Protein AF-A0A2P6V1U2-F1 (afdb_monomer_lite)

Secondary structure (DSSP, 8-state):
-B-TT-EEEE-BSSSEEEEEEEE-SSS-B-TT-EEEEEEEEE-SSSS-TT-EEEEEEEE-SS-EE-TTS-EE--SS-EEEEE-TTS-BSSSSB-S---THHHHTT-HHHHHHB-GGG------TTTHHHHTTSS--SSSSSSSHHHHHTTTT--SPPPPPS-HHHHHHHHHHHHHHHHHHHHHHTSHHHHHHHHHHHHHHS-----------PPPPP---

Organism: NCBI:txid554055

Sequence (220 aa):
MIIDGSRLVVTDNSGAKEVECIKTRGRYASIGDVITCSVKRAIRGKVSQGQVVKAVIVETKKEVQRKDGSVIKFDKNACVLVNQKGLPIGTRVLGFVTHELRARQMMKVLSLAAPAAAMVKVPDRLALAILGLCAGGTFIGLAVTSIAKKAGQTGPPPKPDFPWLQQQHQHAEGSLESRLKQFEQSSIGAVTAAAIKATKGGAAEKSGGGQQQPQQPQGK

Structure (mmCIF, N/CA/C/O backbone):
data_AF-A0A2P6V1U2-F1
#
_entry.id   AF-A0A2P6V1U2-F1
#
loop_
_atom_site.group_PDB
_atom_site.id
_atom_site.type_symbol
_atom_site.label_atom_id
_atom_site.label_alt_id
_atom_site.label_comp_id
_atom_site.label_asym_id
_atom_site.label_entity_id
_atom_site.label_seq_id
_atom_site.pdbx_PDB_ins_code
_atom_site.Cartn_x
_atom_site.Cartn_y
_atom_site.Cartn_z
_atom_site.occupancy
_atom_site.B_iso_or_equiv
_atom_site.auth_seq_id
_atom_site.auth_comp_id
_atom_site.auth_asym_id
_atom_site.auth_atom_id
_atom_site.pdbx_PDB_model_num
ATOM 1 N N . MET A 1 1 ? 2.630 -9.168 -7.146 1.00 91.88 1 MET A N 1
ATOM 2 C CA . MET A 1 1 ? 1.672 -10.274 -6.969 1.00 91.88 1 MET A CA 1
ATOM 3 C C . MET A 1 1 ? 1.439 -10.481 -5.491 1.00 91.88 1 MET A C 1
ATOM 5 O O . MET A 1 1 ? 2.397 -10.711 -4.762 1.00 91.88 1 MET A O 1
ATOM 9 N N . ILE A 1 2 ? 0.184 -10.342 -5.085 1.00 97.00 2 ILE A N 1
ATOM 10 C CA . ILE A 1 2 ? -0.310 -10.458 -3.714 1.00 97.00 2 ILE A CA 1
ATOM 11 C C . ILE A 1 2 ? -1.431 -11.494 -3.728 1.00 97.00 2 ILE A C 1
ATOM 13 O O . ILE A 1 2 ? -2.260 -11.473 -4.638 1.00 97.00 2 ILE A O 1
ATOM 17 N N . ILE A 1 3 ? -1.443 -12.385 -2.746 1.00 97.12 3 ILE A N 1
ATOM 18 C CA . ILE A 1 3 ? -2.478 -13.409 -2.560 1.00 97.12 3 ILE A CA 1
ATOM 19 C C . ILE A 1 3 ? -3.097 -13.274 -1.169 1.00 97.12 3 ILE A C 1
ATOM 21 O O . ILE A 1 3 ? -2.559 -12.571 -0.306 1.00 97.12 3 ILE A O 1
ATOM 25 N N . ASP A 1 4 ? -4.212 -13.958 -0.945 1.00 97.12 4 ASP A N 1
ATOM 26 C CA . ASP A 1 4 ? -4.859 -14.033 0.364 1.00 97.12 4 ASP A CA 1
ATOM 27 C C . ASP A 1 4 ? -3.846 -14.572 1.410 1.00 97.12 4 ASP A C 1
ATOM 29 O O . ASP A 1 4 ? -3.039 -15.455 1.118 1.00 97.12 4 ASP A O 1
ATOM 33 N N . GLY A 1 5 ? -3.798 -13.962 2.596 1.00 96.56 5 GLY A N 1
ATOM 34 C CA . GLY A 1 5 ? -2.801 -14.219 3.648 1.00 96.56 5 GLY A CA 1
ATOM 35 C C . GLY A 1 5 ? -1.479 -13.443 3.522 1.00 96.56 5 GLY A C 1
ATOM 36 O O . GLY A 1 5 ? -0.665 -13.454 4.445 1.00 96.56 5 GLY A O 1
ATOM 37 N N . SER A 1 6 ? -1.239 -12.728 2.416 1.00 97.69 6 SER A N 1
ATOM 38 C CA . SER A 1 6 ? -0.005 -11.942 2.245 1.00 97.69 6 SER A CA 1
ATOM 39 C C . SER A 1 6 ? 0.034 -10.719 3.161 1.00 97.69 6 SER A C 1
ATOM 41 O O . SER A 1 6 ? -0.945 -9.977 3.254 1.00 97.69 6 SER A O 1
ATOM 43 N N . ARG A 1 7 ? 1.198 -10.438 3.755 1.00 97.56 7 ARG A N 1
ATOM 44 C CA . ARG A 1 7 ? 1.430 -9.214 4.534 1.00 97.56 7 ARG A CA 1
ATOM 45 C C . ARG A 1 7 ? 2.002 -8.082 3.687 1.00 97.56 7 ARG A C 1
ATOM 47 O O . ARG A 1 7 ? 2.868 -8.305 2.835 1.00 97.56 7 ARG A O 1
ATOM 54 N N . LEU A 1 8 ? 1.512 -6.869 3.926 1.00 97.81 8 LEU A N 1
ATOM 55 C CA . LEU A 1 8 ? 1.916 -5.653 3.226 1.00 97.81 8 LEU A CA 1
ATOM 56 C C . LEU A 1 8 ? 2.232 -4.537 4.219 1.00 97.81 8 LEU A C 1
ATOM 58 O O . LEU A 1 8 ? 1.574 -4.381 5.251 1.00 97.81 8 LEU A O 1
ATOM 62 N N . VAL A 1 9 ? 3.223 -3.726 3.861 1.00 97.38 9 VAL A N 1
ATOM 63 C CA . VAL A 1 9 ? 3.567 -2.504 4.589 1.00 97.38 9 VAL A CA 1
ATOM 64 C C . VAL A 1 9 ? 2.612 -1.391 4.173 1.00 97.38 9 VAL A C 1
ATOM 66 O O . VAL A 1 9 ? 2.292 -1.246 2.992 1.00 97.38 9 VAL A O 1
ATOM 69 N N . VAL A 1 10 ? 2.160 -0.588 5.130 1.00 97.06 10 VAL A N 1
ATOM 70 C CA . VAL A 1 10 ? 1.322 0.575 4.830 1.00 97.06 10 VAL A CA 1
ATOM 71 C C . VAL A 1 10 ? 2.199 1.804 4.607 1.00 97.06 10 VAL A C 1
ATOM 73 O O . VAL A 1 10 ? 2.996 2.181 5.466 1.00 97.06 10 VAL A O 1
ATOM 76 N N . THR A 1 11 ? 2.051 2.424 3.439 1.00 95.62 11 THR A N 1
ATOM 77 C CA . THR A 1 11 ? 2.813 3.595 2.979 1.00 95.62 11 THR A CA 1
ATOM 78 C C . THR A 1 11 ? 1.952 4.852 3.013 1.00 95.62 11 THR A C 1
ATOM 80 O O . THR A 1 11 ? 1.863 5.593 2.039 1.00 95.62 11 THR A O 1
ATOM 83 N N . ASP A 1 12 ? 1.270 5.095 4.127 1.00 94.88 12 ASP A N 1
ATOM 84 C CA . ASP A 1 12 ? 0.487 6.308 4.347 1.00 94.88 12 ASP A CA 1
ATOM 85 C C . ASP A 1 12 ? 0.582 6.779 5.805 1.00 94.88 12 ASP A C 1
ATOM 87 O O . ASP A 1 12 ? 1.217 6.153 6.658 1.00 94.88 12 ASP A O 1
ATOM 91 N N . ASN A 1 13 ? -0.036 7.923 6.091 1.00 94.31 13 ASN A N 1
ATOM 92 C CA . ASN A 1 13 ? -0.129 8.473 7.440 1.00 94.31 13 ASN A CA 1
ATOM 93 C C . ASN A 1 13 ? -1.469 8.163 8.138 1.00 94.31 13 ASN A C 1
ATOM 95 O O . ASN A 1 13 ? -1.879 8.909 9.027 1.00 94.31 13 ASN A O 1
ATOM 99 N N . SER A 1 14 ? -2.176 7.095 7.751 1.00 94.75 14 SER A N 1
ATOM 100 C CA . SER A 1 14 ? -3.452 6.705 8.379 1.00 94.75 14 SER A CA 1
ATOM 101 C C . SER A 1 14 ? -3.289 6.203 9.819 1.00 94.75 14 SER A C 1
ATOM 103 O O . SER A 1 14 ? -4.240 6.260 10.597 1.00 94.75 14 SER A O 1
ATOM 105 N N . GLY A 1 15 ? -2.091 5.733 10.176 1.00 93.88 15 GLY A N 1
ATOM 106 C CA . GLY A 1 15 ? -1.775 5.127 11.471 1.00 93.88 15 GLY A CA 1
ATOM 107 C C . GLY A 1 15 ? -1.531 3.619 11.396 1.00 93.88 15 GLY A C 1
ATOM 108 O O . GLY A 1 15 ? -0.896 3.069 12.291 1.00 93.88 15 GLY A O 1
ATOM 109 N N . ALA A 1 16 ? -1.927 2.937 10.318 1.00 97.31 16 ALA A N 1
ATOM 110 C CA . ALA A 1 16 ? -1.525 1.547 10.113 1.00 97.31 16 ALA A CA 1
ATOM 111 C C . ALA A 1 16 ? -0.043 1.446 9.712 1.00 97.31 16 ALA A C 1
ATOM 113 O O . ALA A 1 16 ? 0.510 2.330 9.057 1.00 97.31 16 ALA A O 1
ATOM 114 N N . LYS A 1 17 ? 0.609 0.358 10.123 1.00 96.38 17 LYS A N 1
ATOM 115 C CA . LYS A 1 17 ? 1.995 0.025 9.754 1.00 96.38 17 LYS A CA 1
ATOM 116 C C . LYS A 1 17 ? 2.067 -1.245 8.924 1.00 96.38 17 LYS A C 1
ATOM 118 O O . LYS A 1 17 ? 2.824 -1.303 7.959 1.00 96.38 17 LYS A O 1
ATOM 123 N N . GLU A 1 18 ? 1.260 -2.236 9.284 1.00 97.75 18 GLU A N 1
ATOM 124 C CA . GLU A 1 18 ? 1.238 -3.535 8.625 1.00 97.75 18 GLU A CA 1
ATOM 125 C C . GLU A 1 18 ? -0.196 -4.046 8.519 1.00 97.75 18 GLU A C 1
ATOM 127 O O . GLU A 1 18 ? -0.976 -3.974 9.479 1.00 97.75 18 GLU A O 1
ATOM 132 N N . VAL A 1 19 ? -0.526 -4.573 7.346 1.00 98.31 19 VAL A N 1
ATOM 133 C CA . VAL A 1 19 ? -1.822 -5.177 7.048 1.00 98.31 19 VAL A CA 1
ATOM 134 C C . VAL A 1 19 ? -1.633 -6.556 6.437 1.00 98.31 19 VAL A C 1
ATOM 136 O O . VAL A 1 19 ? -0.617 -6.844 5.808 1.00 98.31 19 VAL A O 1
ATOM 139 N N . GLU A 1 20 ? -2.638 -7.402 6.594 1.00 98.38 20 GLU A N 1
ATOM 140 C CA . GLU A 1 20 ? -2.700 -8.721 5.972 1.00 98.38 20 GLU A CA 1
ATOM 141 C C . GLU A 1 20 ? -3.874 -8.766 5.004 1.00 98.38 20 GLU A C 1
ATOM 143 O O . GLU A 1 20 ? -4.987 -8.365 5.353 1.00 98.38 20 GLU A O 1
ATOM 148 N N . CYS A 1 21 ? -3.623 -9.232 3.785 1.00 97.94 21 CYS A N 1
ATOM 149 C CA . CYS A 1 21 ? -4.648 -9.405 2.771 1.00 97.94 21 CYS A CA 1
ATOM 150 C C . CYS A 1 21 ? -5.597 -10.528 3.194 1.00 97.94 21 CYS A C 1
ATOM 152 O O . CYS A 1 21 ? -5.186 -11.676 3.308 1.00 97.94 21 CYS A O 1
ATOM 154 N N . ILE A 1 22 ? -6.870 -10.204 3.394 1.00 97.25 22 ILE A N 1
ATOM 155 C CA . ILE A 1 22 ? -7.921 -11.190 3.664 1.00 97.25 22 ILE A CA 1
ATOM 156 C C . ILE A 1 22 ? -8.442 -11.724 2.338 1.00 97.25 22 ILE A C 1
ATOM 158 O O . ILE A 1 22 ? -8.610 -12.927 2.168 1.00 97.25 22 ILE A O 1
ATOM 162 N N . LYS A 1 23 ? -8.724 -10.805 1.405 1.00 96.94 23 LYS A N 1
ATOM 163 C CA . LYS A 1 23 ? -9.367 -11.155 0.148 1.00 96.94 23 LYS A CA 1
ATOM 164 C C . LYS A 1 23 ? -8.936 -10.271 -1.010 1.00 96.94 23 LYS A C 1
ATOM 166 O O . LYS A 1 23 ? -9.105 -9.046 -0.985 1.00 96.94 23 LYS A O 1
ATOM 171 N N . THR A 1 24 ? -8.462 -10.925 -2.060 1.00 96.75 24 THR A N 1
ATOM 172 C CA . THR A 1 24 ? -8.265 -10.359 -3.394 1.00 96.75 24 THR A CA 1
ATOM 173 C C . THR A 1 24 ? -9.515 -10.551 -4.268 1.00 96.75 24 THR A C 1
ATOM 175 O O . THR A 1 24 ? -10.352 -11.419 -4.018 1.00 96.75 24 THR A O 1
ATOM 178 N N . ARG A 1 25 ? -9.677 -9.716 -5.305 1.00 90.00 25 ARG A N 1
ATOM 179 C CA . ARG A 1 25 ? -10.801 -9.824 -6.261 1.00 90.00 25 ARG A CA 1
ATOM 180 C C . ARG A 1 25 ? -10.723 -11.055 -7.177 1.00 90.00 25 ARG A C 1
ATOM 182 O O . ARG A 1 25 ? -11.733 -11.424 -7.759 1.00 90.00 25 ARG A O 1
ATOM 189 N N . GLY A 1 26 ? -9.547 -11.659 -7.323 1.00 92.69 26 GLY A N 1
ATOM 190 C CA . GLY A 1 26 ? -9.296 -12.814 -8.187 1.00 92.69 26 GLY A CA 1
ATOM 191 C C . GLY A 1 26 ? -8.392 -13.833 -7.497 1.00 92.69 26 GLY A C 1
ATOM 192 O O . GLY A 1 26 ? -8.413 -13.944 -6.279 1.00 92.69 26 GLY A O 1
ATOM 193 N N . ARG A 1 27 ? -7.581 -14.572 -8.265 1.00 92.50 27 ARG A N 1
ATOM 194 C CA . ARG A 1 27 ? -6.563 -15.485 -7.697 1.00 92.50 27 ARG A CA 1
ATOM 195 C C . ARG A 1 27 ? -5.367 -14.740 -7.101 1.00 92.50 27 ARG A C 1
ATOM 197 O O . ARG A 1 27 ? -4.712 -15.237 -6.194 1.00 92.50 27 ARG A O 1
ATOM 204 N N . TYR A 1 28 ? -5.062 -13.571 -7.650 1.00 95.69 28 TYR A N 1
ATOM 205 C CA . TYR A 1 28 ? -3.982 -12.704 -7.210 1.00 95.69 28 TYR A CA 1
ATOM 206 C C . TYR A 1 28 ? -4.333 -11.247 -7.505 1.00 95.69 28 TYR A C 1
ATOM 208 O O . TYR A 1 28 ? -5.174 -10.951 -8.355 1.00 95.69 28 TYR A O 1
ATOM 216 N N . ALA A 1 29 ? -3.653 -10.339 -6.815 1.00 96.25 29 ALA A N 1
ATOM 217 C CA . ALA A 1 29 ? -3.722 -8.904 -7.039 1.00 96.25 29 ALA A CA 1
ATOM 218 C C . ALA A 1 29 ? -2.345 -8.341 -7.426 1.00 96.25 29 ALA A C 1
ATOM 220 O O . ALA A 1 29 ? -1.290 -8.843 -7.004 1.00 96.25 29 ALA A O 1
ATOM 221 N N . SER A 1 30 ? -2.356 -7.302 -8.253 1.00 94.88 30 SER A N 1
ATOM 222 C CA . SER A 1 30 ? -1.168 -6.584 -8.712 1.00 94.88 30 SER A CA 1
ATOM 223 C C . SER A 1 30 ? -1.242 -5.101 -8.338 1.00 94.88 30 SER A C 1
ATOM 225 O O . SER A 1 30 ? -2.155 -4.659 -7.641 1.00 94.88 30 SER A O 1
ATOM 227 N N . ILE A 1 31 ? -0.251 -4.329 -8.776 1.00 94.94 31 ILE A N 1
ATOM 228 C CA . ILE A 1 31 ? -0.185 -2.885 -8.547 1.00 94.94 31 ILE A CA 1
ATOM 229 C C . ILE A 1 31 ? -1.472 -2.211 -9.058 1.00 94.94 31 ILE A C 1
ATOM 231 O O . ILE A 1 31 ? -1.943 -2.466 -10.172 1.00 94.94 31 ILE A O 1
ATOM 235 N N . GLY A 1 32 ? -2.043 -1.360 -8.208 1.00 93.75 32 GLY A N 1
ATOM 236 C CA . GLY A 1 32 ? -3.268 -0.600 -8.433 1.00 93.75 32 GLY A CA 1
ATOM 237 C C . GLY A 1 32 ? -4.578 -1.364 -8.224 1.00 93.75 32 GLY A C 1
ATOM 238 O O . GLY A 1 32 ? -5.643 -0.753 -8.317 1.00 93.75 32 GLY A O 1
ATOM 239 N N . ASP A 1 33 ? -4.534 -2.656 -7.893 1.00 95.19 33 ASP A N 1
ATOM 240 C CA . ASP A 1 33 ? -5.730 -3.386 -7.473 1.00 95.19 33 ASP A CA 1
ATOM 241 C C . ASP A 1 33 ? -6.127 -3.030 -6.032 1.00 95.19 33 ASP A C 1
ATOM 243 O O . ASP A 1 33 ? -5.282 -2.785 -5.166 1.00 95.19 33 ASP A O 1
ATOM 247 N N . VAL A 1 34 ? -7.440 -3.029 -5.780 1.00 95.69 34 VAL A N 1
ATOM 248 C CA . VAL A 1 34 ? -8.020 -2.854 -4.442 1.00 95.69 34 VAL A CA 1
ATOM 249 C C . VAL A 1 34 ? -8.228 -4.222 -3.804 1.00 95.69 34 VAL A C 1
ATOM 251 O O . VAL A 1 34 ? -8.907 -5.080 -4.375 1.00 95.69 34 VAL A O 1
ATOM 254 N N . ILE A 1 35 ? -7.695 -4.390 -2.601 1.00 97.25 35 ILE A N 1
ATOM 255 C CA . ILE A 1 35 ? -7.791 -5.602 -1.787 1.00 97.25 35 ILE A CA 1
ATOM 256 C C . ILE A 1 35 ? -8.458 -5.298 -0.444 1.00 97.25 35 ILE A C 1
ATOM 258 O O . ILE A 1 35 ? -8.453 -4.155 0.023 1.00 97.25 35 ILE A O 1
ATOM 262 N N . THR A 1 36 ? -9.050 -6.321 0.170 1.00 97.69 36 THR A N 1
ATOM 263 C CA . THR A 1 36 ? -9.596 -6.231 1.532 1.00 97.69 36 THR A CA 1
ATOM 264 C C . THR A 1 36 ? -8.566 -6.777 2.506 1.00 97.69 36 THR A C 1
ATOM 266 O O . THR A 1 36 ? -8.091 -7.900 2.329 1.00 97.69 36 THR A O 1
ATOM 269 N N . CYS A 1 37 ? -8.234 -6.001 3.532 1.00 98.00 37 CYS A N 1
ATOM 270 C CA . CYS A 1 37 ? -7.168 -6.306 4.474 1.00 98.00 37 CYS A CA 1
ATOM 271 C C . CYS A 1 37 ? -7.621 -6.174 5.929 1.00 98.00 37 CYS A C 1
ATOM 273 O O . CYS A 1 37 ? -8.503 -5.380 6.244 1.00 98.00 37 CYS A O 1
ATOM 275 N N . SER A 1 38 ? -6.954 -6.900 6.823 1.00 98.06 38 SER A N 1
ATOM 276 C CA . SER A 1 38 ? -7.007 -6.672 8.269 1.00 98.06 38 SER A CA 1
ATOM 277 C C . SER A 1 38 ? -5.766 -5.901 8.705 1.00 98.06 38 SER A C 1
ATOM 279 O O . SER A 1 38 ? -4.648 -6.226 8.295 1.00 98.06 38 SER A O 1
ATOM 281 N N . VAL A 1 39 ? -5.948 -4.892 9.552 1.00 98.06 39 VAL A N 1
ATOM 282 C CA . VAL A 1 39 ? -4.841 -4.168 10.183 1.00 98.06 39 VAL A CA 1
ATOM 283 C C . VAL A 1 39 ? -4.208 -5.036 11.269 1.00 98.06 39 VAL A C 1
ATOM 285 O O . VAL A 1 39 ? -4.825 -5.306 12.295 1.00 98.06 39 VAL A O 1
ATOM 288 N N . LYS A 1 40 ? -2.954 -5.455 11.071 1.00 97.94 40 LYS A N 1
ATOM 289 C CA . LYS A 1 40 ? -2.226 -6.294 12.040 1.00 97.94 40 LYS A CA 1
ATOM 290 C C . LYS A 1 40 ? -1.418 -5.469 13.024 1.00 97.94 40 LYS A C 1
ATOM 292 O O . LYS A 1 40 ? -1.327 -5.838 14.190 1.00 97.94 40 LYS A O 1
ATOM 297 N N . ARG A 1 41 ? -0.871 -4.339 12.573 1.00 97.31 41 ARG A N 1
ATOM 298 C CA . ARG A 1 41 ? -0.137 -3.402 13.424 1.00 97.31 41 ARG A CA 1
ATOM 299 C C . ARG A 1 41 ? -0.533 -1.974 13.091 1.00 97.31 41 ARG A C 1
ATOM 301 O O . ARG A 1 41 ? -0.416 -1.551 11.939 1.00 97.31 41 ARG A O 1
ATOM 308 N N . ALA A 1 42 ? -0.941 -1.228 14.109 1.00 96.50 42 ALA A N 1
ATOM 309 C CA . ALA A 1 42 ? -1.260 0.188 14.010 1.00 96.50 42 ALA A CA 1
ATOM 310 C C . ALA A 1 42 ? -0.652 0.966 15.178 1.00 96.50 42 ALA A C 1
ATOM 312 O O . ALA A 1 42 ? -0.471 0.440 16.273 1.00 96.50 42 ALA A O 1
ATOM 313 N N . ILE A 1 43 ? -0.335 2.225 14.913 1.00 94.38 43 ILE A N 1
ATOM 314 C CA . ILE A 1 43 ? -0.127 3.257 15.925 1.00 94.38 43 ILE A CA 1
ATOM 315 C C . ILE A 1 43 ? -1.430 4.053 16.084 1.00 94.38 43 ILE A C 1
ATOM 317 O O . ILE A 1 43 ? -2.375 3.863 15.318 1.00 94.38 43 ILE A O 1
ATOM 321 N N . ARG A 1 44 ? -1.490 4.971 17.056 1.00 90.12 44 ARG A N 1
ATOM 322 C CA . ARG A 1 44 ? -2.632 5.888 17.196 1.00 90.12 44 ARG A CA 1
ATOM 323 C C . ARG A 1 44 ? -2.850 6.658 15.886 1.00 90.12 44 ARG A C 1
ATOM 325 O O . ARG A 1 44 ? -1.919 7.270 15.367 1.00 90.12 44 ARG A O 1
ATOM 332 N N . GLY A 1 45 ? -4.068 6.606 15.354 1.00 90.62 45 GLY A N 1
ATOM 333 C CA . GLY A 1 45 ? -4.419 7.198 14.066 1.00 90.62 45 GLY A CA 1
ATOM 334 C C . GLY A 1 45 ? -5.892 6.997 13.712 1.00 90.62 45 GLY A C 1
ATOM 335 O O . GLY A 1 45 ? -6.721 6.769 14.588 1.00 90.62 45 GLY A O 1
ATOM 336 N N . LYS A 1 46 ? -6.212 7.082 12.417 1.00 93.12 46 LYS A N 1
ATOM 337 C CA . LYS A 1 46 ? -7.579 6.944 11.880 1.00 93.12 46 LYS A CA 1
ATOM 338 C C . LYS A 1 46 ? -8.080 5.497 11.851 1.00 93.12 46 LYS A C 1
ATOM 340 O O . LYS A 1 46 ? -9.269 5.277 11.651 1.00 93.12 46 LYS A O 1
ATOM 345 N N . VAL A 1 47 ? -7.172 4.531 11.976 1.00 95.62 47 VAL A N 1
ATOM 346 C CA . VAL A 1 47 ? -7.464 3.096 11.913 1.00 95.62 47 VAL A CA 1
ATOM 347 C C . VAL A 1 47 ? -6.906 2.388 13.140 1.00 95.62 47 VAL A C 1
ATOM 349 O O . VAL A 1 47 ? -5.826 2.737 13.621 1.00 95.62 47 VAL A O 1
ATOM 352 N N . SER A 1 48 ? -7.640 1.397 13.640 1.00 95.75 48 SER A N 1
ATOM 353 C CA . SER A 1 48 ? -7.250 0.587 14.798 1.00 95.75 48 SER A CA 1
ATOM 354 C C . SER A 1 48 ? -6.730 -0.789 14.379 1.00 95.75 48 SER A C 1
ATOM 356 O O . SER A 1 48 ? -6.988 -1.279 13.278 1.00 95.75 48 SER A O 1
ATOM 358 N 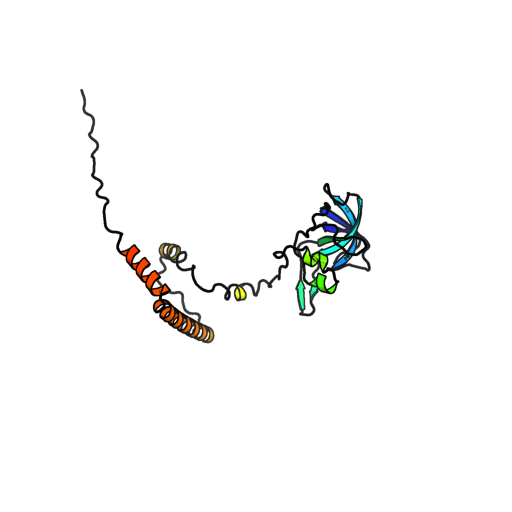N . GLN A 1 49 ? -5.971 -1.433 15.266 1.00 97.12 49 GLN A N 1
ATOM 359 C CA . GLN A 1 49 ? -5.560 -2.822 15.076 1.00 97.12 49 GLN A CA 1
ATOM 360 C C . GLN A 1 49 ? -6.791 -3.742 15.066 1.00 97.12 49 GLN A C 1
ATOM 362 O O . GLN A 1 49 ? -7.729 -3.545 15.831 1.00 97.12 49 GLN A O 1
ATOM 367 N N . GLY A 1 50 ? -6.796 -4.737 14.181 1.00 95.44 50 GLY A N 1
ATOM 368 C CA . GLY A 1 50 ? -7.909 -5.664 13.970 1.00 95.44 50 GLY A CA 1
ATOM 369 C C . GLY A 1 50 ? -8.982 -5.155 13.004 1.00 95.44 50 GLY A C 1
ATOM 370 O O . GLY A 1 50 ? -9.753 -5.961 12.487 1.00 95.44 50 GLY A O 1
ATOM 371 N N . GLN A 1 51 ? -9.008 -3.856 12.688 1.00 96.88 51 GLN A N 1
ATOM 372 C CA . GLN A 1 51 ? -9.996 -3.290 11.773 1.00 96.88 51 GLN A CA 1
ATOM 373 C C . GLN A 1 51 ? -9.862 -3.880 10.362 1.00 96.88 51 GLN A C 1
ATOM 375 O O . GLN A 1 51 ? -8.757 -4.022 9.829 1.00 96.88 51 GLN A O 1
ATOM 380 N N . VAL A 1 52 ? -11.001 -4.181 9.735 1.00 97.19 52 VAL A N 1
ATOM 381 C CA . VAL A 1 52 ? -11.066 -4.567 8.322 1.00 97.19 52 VAL A CA 1
ATOM 382 C C . VAL A 1 52 ? -11.163 -3.309 7.464 1.00 97.19 52 VAL A C 1
ATOM 384 O O . VAL A 1 52 ? -12.063 -2.486 7.634 1.00 97.19 52 VAL A O 1
ATOM 387 N N . VAL A 1 53 ? -10.222 -3.154 6.538 1.00 97.38 53 VAL A N 1
ATOM 388 C CA . VAL A 1 53 ? -10.060 -1.974 5.683 1.00 97.38 53 VAL A CA 1
ATOM 389 C C . VAL A 1 53 ? -9.863 -2.389 4.228 1.00 97.38 53 VAL A C 1
ATOM 391 O O . VAL A 1 53 ? -9.527 -3.534 3.928 1.00 97.38 53 VAL A O 1
ATOM 394 N N . LYS A 1 54 ? -10.056 -1.451 3.298 1.00 97.38 54 LYS A N 1
ATOM 395 C CA . LYS A 1 54 ? -9.647 -1.635 1.902 1.00 97.38 54 LYS A CA 1
ATOM 396 C C . LYS A 1 54 ? -8.299 -0.962 1.681 1.00 97.38 54 LYS A C 1
ATOM 398 O O . LYS A 1 54 ? -8.015 0.077 2.276 1.00 97.38 54 LYS A O 1
ATOM 403 N N . ALA A 1 55 ? -7.474 -1.542 0.822 1.00 97.25 55 ALA A N 1
ATOM 404 C CA . ALA A 1 55 ? -6.171 -0.990 0.480 1.00 97.25 55 ALA A CA 1
ATOM 405 C C . ALA A 1 55 ? -5.905 -1.111 -1.021 1.00 97.25 55 ALA A C 1
ATOM 407 O O . ALA A 1 55 ? -6.316 -2.083 -1.652 1.00 97.25 55 ALA A O 1
ATOM 408 N N . VAL A 1 56 ? -5.214 -0.123 -1.583 1.00 96.38 56 VAL A N 1
ATOM 409 C CA . VAL A 1 56 ? -4.684 -0.157 -2.951 1.00 96.38 56 VAL A CA 1
ATOM 410 C C . VAL A 1 56 ? -3.220 -0.555 -2.887 1.00 96.38 56 VAL A C 1
ATOM 412 O O . VAL A 1 56 ? -2.452 0.024 -2.119 1.00 96.38 56 VAL A O 1
ATOM 415 N N . ILE A 1 57 ? -2.823 -1.527 -3.701 1.00 96.00 57 ILE A N 1
ATOM 416 C CA . ILE A 1 57 ? -1.428 -1.967 -3.792 1.00 96.00 57 ILE A CA 1
ATOM 417 C C . ILE A 1 57 ? -0.625 -0.938 -4.595 1.00 96.00 57 ILE A C 1
ATOM 419 O O . ILE A 1 57 ? -1.008 -0.599 -5.715 1.00 96.00 57 ILE A O 1
ATOM 423 N N . VAL A 1 58 ? 0.497 -0.466 -4.052 1.00 95.19 58 VAL A N 1
ATOM 424 C CA . VAL A 1 58 ? 1.372 0.519 -4.717 1.00 95.19 58 VAL A CA 1
ATOM 425 C C . VAL A 1 58 ? 2.718 -0.073 -5.135 1.00 95.19 58 VAL A C 1
ATOM 427 O O . VAL A 1 58 ? 3.208 0.235 -6.218 1.00 95.19 58 VAL A O 1
ATOM 430 N N . GLU A 1 59 ? 3.269 -0.990 -4.337 1.00 94.88 59 GLU A N 1
ATOM 431 C CA . GLU A 1 59 ? 4.548 -1.658 -4.601 1.00 94.88 59 GLU A CA 1
ATOM 432 C C . GLU A 1 59 ? 4.372 -3.176 -4.490 1.00 94.88 59 GLU A C 1
ATOM 434 O O . GLU A 1 59 ? 3.664 -3.668 -3.602 1.00 94.88 59 GLU A O 1
ATOM 439 N N . THR A 1 60 ? 5.044 -3.933 -5.360 1.00 95.69 60 THR A N 1
ATOM 440 C CA . THR A 1 60 ? 5.094 -5.397 -5.268 1.00 95.69 60 THR A CA 1
ATOM 441 C C . THR A 1 60 ? 6.486 -5.961 -5.525 1.00 95.69 60 THR A C 1
ATOM 443 O O . THR A 1 60 ? 7.164 -5.557 -6.470 1.00 95.69 60 THR A O 1
ATOM 446 N N . LYS A 1 61 ? 6.860 -6.987 -4.750 1.00 94.94 61 LYS A N 1
ATOM 447 C CA . LYS A 1 61 ? 8.098 -7.765 -4.939 1.00 94.94 61 LYS A CA 1
ATOM 448 C C . LYS A 1 61 ? 8.132 -8.550 -6.243 1.00 94.94 61 LYS A C 1
ATOM 450 O O . LYS A 1 61 ? 9.189 -8.724 -6.841 1.00 94.94 61 LYS A O 1
ATOM 455 N N . LYS A 1 62 ? 6.983 -9.088 -6.657 1.00 94.75 62 LYS A N 1
ATOM 456 C CA . LYS A 1 62 ? 6.868 -9.736 -7.967 1.00 94.75 62 LYS A CA 1
ATOM 457 C C . LYS A 1 62 ? 6.863 -8.654 -9.033 1.00 94.75 62 LYS A C 1
ATOM 459 O O . LYS A 1 62 ? 6.176 -7.645 -8.883 1.00 94.75 62 LYS A O 1
ATOM 464 N N . GLU A 1 63 ? 7.631 -8.914 -10.074 1.00 93.62 63 GLU A N 1
ATOM 465 C CA . GLU A 1 63 ? 7.815 -8.007 -11.185 1.00 93.62 63 GLU A CA 1
ATOM 466 C C . GLU A 1 63 ? 6.514 -7.761 -11.959 1.00 93.62 63 GLU A C 1
ATOM 468 O O . GLU A 1 63 ? 5.654 -8.643 -12.059 1.00 93.62 63 GLU A O 1
ATOM 473 N N . VAL A 1 64 ? 6.373 -6.550 -12.487 1.00 91.69 64 VAL A N 1
ATOM 474 C CA . VAL A 1 64 ? 5.276 -6.162 -13.374 1.00 91.69 64 VAL A CA 1
ATOM 475 C C . VAL A 1 64 ? 5.888 -5.731 -14.695 1.00 91.69 64 VAL A C 1
ATOM 477 O O . VAL A 1 64 ? 6.738 -4.841 -14.724 1.00 91.69 64 VAL A O 1
ATOM 480 N N . GLN A 1 65 ? 5.461 -6.380 -15.774 1.00 91.81 65 GLN A N 1
ATOM 481 C CA . GLN A 1 65 ? 5.903 -6.063 -17.123 1.00 91.81 65 GLN A CA 1
ATOM 482 C C . GLN A 1 65 ? 4.983 -5.005 -17.732 1.00 91.81 65 GLN A C 1
ATOM 484 O O . GLN A 1 65 ? 3.754 -5.109 -17.662 1.00 91.81 65 GLN A O 1
ATOM 489 N N . ARG A 1 66 ? 5.582 -3.967 -18.306 1.00 91.31 66 ARG A N 1
ATOM 490 C CA . ARG A 1 66 ? 4.887 -2.903 -19.026 1.00 91.31 66 ARG A CA 1
ATOM 491 C C . ARG A 1 66 ? 4.715 -3.267 -20.499 1.00 91.31 66 ARG A C 1
ATOM 493 O O . ARG A 1 66 ? 5.358 -4.175 -21.017 1.00 91.31 66 ARG A O 1
ATOM 500 N N . LYS A 1 67 ? 3.852 -2.516 -21.190 1.00 88.44 67 LYS A N 1
ATOM 501 C CA . LYS A 1 67 ? 3.582 -2.693 -22.629 1.00 88.44 67 LYS A CA 1
ATOM 502 C C . LYS A 1 67 ? 4.807 -2.436 -23.513 1.00 88.44 67 LYS A C 1
ATOM 504 O O . LYS A 1 67 ? 4.889 -3.002 -24.591 1.00 88.44 67 LYS A O 1
ATOM 509 N N . ASP A 1 68 ? 5.736 -1.602 -23.055 1.00 88.50 68 ASP A N 1
ATOM 510 C CA . ASP A 1 68 ? 7.017 -1.327 -23.719 1.00 88.50 68 ASP A CA 1
ATOM 511 C C . ASP A 1 68 ? 8.073 -2.424 -23.465 1.00 88.50 68 ASP A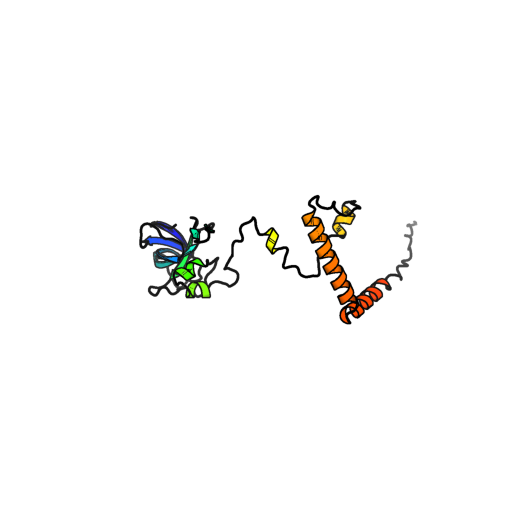 C 1
ATOM 513 O O . ASP A 1 68 ? 9.205 -2.311 -23.923 1.00 88.50 68 ASP A O 1
ATOM 517 N N . GLY A 1 69 ? 7.722 -3.476 -22.716 1.00 89.94 69 GLY A N 1
ATOM 518 C CA . GLY A 1 69 ? 8.621 -4.564 -22.338 1.00 89.94 69 GLY A CA 1
ATOM 519 C C . GLY A 1 69 ? 9.481 -4.272 -21.107 1.00 89.94 69 GLY A C 1
ATOM 520 O O . GLY A 1 69 ? 10.126 -5.190 -20.597 1.00 89.94 69 GLY A O 1
ATOM 521 N N . SER A 1 70 ? 9.468 -3.042 -20.579 1.00 90.25 70 SER A N 1
ATOM 522 C CA . SER A 1 70 ? 10.192 -2.714 -19.350 1.00 90.25 70 SER A CA 1
ATOM 523 C C . SER A 1 70 ? 9.585 -3.430 -18.140 1.00 90.25 70 SER A C 1
ATOM 525 O O . SER A 1 70 ? 8.385 -3.711 -18.084 1.00 90.25 70 SER A O 1
ATOM 527 N N . VAL A 1 71 ? 10.423 -3.741 -17.151 1.00 91.56 71 VAL A N 1
ATOM 528 C CA . VAL A 1 71 ? 10.021 -4.500 -15.964 1.00 91.56 71 VAL A CA 1
ATOM 529 C C . VAL A 1 71 ? 10.252 -3.665 -14.713 1.00 91.56 71 VAL A C 1
ATOM 531 O O . VAL A 1 71 ? 11.319 -3.082 -14.525 1.00 91.56 71 VAL A O 1
ATOM 534 N N . ILE A 1 72 ? 9.252 -3.625 -13.836 1.00 91.06 72 ILE A N 1
ATOM 535 C CA . ILE A 1 72 ? 9.340 -2.949 -12.540 1.00 91.06 72 ILE A CA 1
ATOM 536 C C . ILE A 1 72 ? 9.345 -3.990 -11.439 1.00 91.06 72 ILE A C 1
ATOM 538 O O . ILE A 1 72 ? 8.484 -4.869 -11.405 1.00 91.06 72 ILE A O 1
ATOM 542 N N . LYS A 1 73 ? 10.265 -3.837 -10.491 1.00 91.19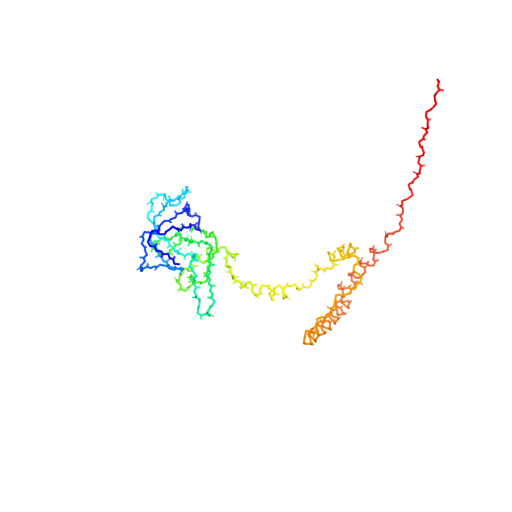 73 LYS A N 1
ATOM 543 C CA . LYS A 1 73 ? 10.344 -4.667 -9.296 1.00 91.19 73 LYS A CA 1
ATOM 544 C C . LYS A 1 73 ? 10.689 -3.810 -8.083 1.00 91.19 73 LYS A C 1
ATOM 546 O O . LYS A 1 73 ? 11.601 -2.985 -8.152 1.00 91.19 73 LYS A O 1
ATOM 551 N N . PHE A 1 74 ? 9.974 -4.041 -6.987 1.00 93.94 74 PHE A N 1
ATOM 552 C CA . PHE A 1 74 ? 10.216 -3.399 -5.696 1.00 93.94 74 PHE A CA 1
ATOM 553 C C . PHE A 1 74 ? 10.812 -4.381 -4.696 1.00 93.94 74 PHE A C 1
ATOM 555 O O . PHE A 1 74 ? 10.670 -5.596 -4.832 1.00 93.94 74 PHE A O 1
ATOM 562 N N . ASP A 1 75 ? 11.430 -3.847 -3.648 1.00 93.56 75 ASP A N 1
ATOM 563 C CA . ASP A 1 75 ? 12.031 -4.666 -2.595 1.00 93.56 75 ASP A CA 1
ATOM 564 C C . ASP A 1 75 ? 10.999 -5.160 -1.580 1.00 93.56 75 ASP A C 1
ATOM 566 O O . ASP A 1 75 ? 11.240 -6.133 -0.869 1.00 93.56 75 ASP A O 1
ATOM 570 N N . LYS A 1 76 ? 9.827 -4.520 -1.508 1.00 94.69 76 LYS A N 1
ATOM 571 C CA . LYS A 1 76 ? 8.752 -4.847 -0.564 1.00 94.69 76 LYS A CA 1
ATOM 572 C C . LYS A 1 76 ? 7.374 -4.781 -1.219 1.00 94.69 76 LYS A C 1
ATOM 574 O O . LYS A 1 76 ? 7.206 -4.268 -2.320 1.00 94.69 76 LYS A O 1
ATOM 579 N N . ASN A 1 77 ? 6.391 -5.345 -0.521 1.00 96.69 77 ASN A N 1
ATOM 580 C CA . ASN A 1 77 ? 4.982 -5.202 -0.865 1.00 96.69 77 ASN A CA 1
ATOM 581 C C . ASN A 1 77 ? 4.402 -4.073 -0.018 1.00 96.69 77 ASN A C 1
ATOM 583 O O . ASN A 1 77 ? 4.458 -4.151 1.215 1.00 96.69 77 ASN A O 1
ATOM 587 N N . ALA A 1 78 ? 3.846 -3.055 -0.665 1.00 96.75 78 ALA A N 1
ATOM 588 C CA . ALA A 1 78 ? 3.285 -1.906 0.024 1.00 96.75 78 ALA A CA 1
ATOM 589 C C . ALA A 1 78 ? 1.906 -1.521 -0.501 1.00 96.75 78 ALA A C 1
ATOM 591 O O . ALA A 1 78 ? 1.561 -1.772 -1.662 1.00 96.75 78 ALA A O 1
ATOM 592 N N . CYS A 1 79 ? 1.113 -0.905 0.370 1.00 96.75 79 CYS A N 1
ATOM 593 C CA . CYS A 1 79 ? -0.241 -0.474 0.064 1.00 96.75 79 CYS A CA 1
ATOM 594 C C . CYS A 1 79 ? -0.617 0.834 0.768 1.00 96.75 79 CYS A C 1
ATOM 596 O O . CYS A 1 79 ? -0.027 1.221 1.777 1.00 96.75 79 CYS A O 1
ATOM 598 N N . VAL A 1 80 ? -1.637 1.496 0.229 1.00 96.94 80 VAL A N 1
ATOM 599 C CA . VAL A 1 80 ? -2.249 2.708 0.785 1.00 96.94 80 VAL A CA 1
ATOM 600 C C . VAL A 1 80 ? -3.685 2.390 1.167 1.00 96.94 80 VAL A C 1
ATOM 602 O O . VAL A 1 80 ? -4.407 1.767 0.381 1.00 96.94 80 VAL A O 1
ATOM 605 N N . LEU A 1 81 ? -4.119 2.811 2.354 1.00 96.88 81 LEU A N 1
ATOM 606 C CA . LEU A 1 81 ? -5.478 2.540 2.804 1.00 96.88 81 LEU A CA 1
ATOM 607 C C . LEU A 1 81 ? -6.480 3.440 2.089 1.00 96.88 81 LEU A C 1
ATOM 609 O O . LEU A 1 81 ? -6.296 4.656 1.979 1.00 96.88 81 LEU A O 1
ATOM 613 N N . VAL A 1 82 ? -7.580 2.837 1.647 1.00 96.50 82 VAL A N 1
ATOM 614 C CA . VAL A 1 82 ? -8.662 3.518 0.939 1.00 96.50 82 VAL A CA 1
ATOM 615 C C . VAL A 1 82 ? -10.013 3.228 1.575 1.00 96.50 82 VAL A C 1
ATOM 617 O O . VAL A 1 82 ? -10.248 2.180 2.177 1.00 96.50 82 VAL A O 1
ATOM 620 N N . ASN A 1 83 ? -10.933 4.172 1.425 1.00 95.06 83 ASN A N 1
ATOM 621 C CA . ASN A 1 83 ? -12.319 3.994 1.823 1.00 95.06 83 ASN A CA 1
ATOM 622 C C . ASN A 1 83 ? -13.102 3.183 0.770 1.00 95.06 83 ASN A C 1
ATOM 624 O O . ASN A 1 83 ? -12.584 2.779 -0.272 1.00 95.06 83 ASN A O 1
ATOM 628 N N . GLN A 1 84 ? -14.395 2.968 1.018 1.00 92.19 84 GLN A N 1
ATOM 629 C CA . GLN A 1 84 ? -15.260 2.236 0.086 1.00 92.19 84 GLN A CA 1
ATOM 630 C C . GLN A 1 84 ? -15.407 2.916 -1.285 1.00 92.19 84 GLN A C 1
ATOM 632 O O . GLN A 1 84 ? -15.612 2.220 -2.275 1.00 92.19 84 GLN A O 1
ATOM 637 N N . LYS A 1 85 ? -15.249 4.245 -1.347 1.00 90.69 85 LYS A N 1
ATOM 638 C CA . LYS A 1 85 ? -15.275 5.052 -2.577 1.00 90.69 85 LYS A CA 1
ATOM 639 C C . LYS A 1 85 ? -13.927 5.053 -3.322 1.00 90.69 85 LYS A C 1
ATOM 641 O O . LYS A 1 85 ? -13.785 5.777 -4.301 1.00 90.69 85 LYS A O 1
ATOM 646 N N . GLY A 1 86 ? -12.927 4.301 -2.850 1.00 89.50 86 GLY A N 1
ATOM 647 C CA . GLY A 1 86 ? -11.585 4.261 -3.442 1.00 89.50 86 GLY A CA 1
ATOM 648 C C . GLY A 1 86 ? -10.738 5.509 -3.168 1.00 89.50 86 GLY A C 1
ATOM 649 O O . GLY A 1 86 ? -9.740 5.738 -3.844 1.00 89.50 86 GLY A O 1
ATOM 650 N N . LEU A 1 87 ? -11.126 6.335 -2.193 1.00 93.25 87 LEU A N 1
ATOM 651 C CA . LEU A 1 87 ? -10.375 7.525 -1.795 1.00 93.25 87 LEU A CA 1
ATOM 652 C C . LEU A 1 87 ? -9.396 7.181 -0.669 1.00 93.25 87 LEU A C 1
ATOM 654 O O . LEU A 1 87 ? -9.785 6.441 0.237 1.00 93.25 87 LEU A O 1
ATOM 658 N N . PRO A 1 88 ? -8.172 7.733 -0.675 1.00 95.25 88 PRO A N 1
ATOM 659 C CA . PRO A 1 88 ? -7.206 7.494 0.390 1.00 95.25 88 PRO A CA 1
ATOM 660 C C . PRO A 1 88 ? -7.733 7.989 1.742 1.00 95.25 88 PRO A C 1
ATOM 662 O O . PRO A 1 88 ? -8.325 9.064 1.840 1.00 95.25 88 PRO A O 1
ATOM 665 N N . ILE A 1 89 ? -7.530 7.182 2.785 1.00 95.00 89 ILE A N 1
ATOM 666 C CA . ILE A 1 89 ? -7.884 7.534 4.171 1.00 95.00 89 ILE A CA 1
ATOM 667 C C . ILE A 1 89 ? -6.822 8.470 4.761 1.00 95.00 89 ILE A C 1
ATOM 669 O O . ILE A 1 89 ? -7.136 9.408 5.503 1.00 95.00 89 ILE A O 1
ATOM 673 N N . GLY A 1 90 ? -5.554 8.211 4.436 1.00 92.31 90 GLY A N 1
ATOM 674 C CA . GLY A 1 90 ? -4.436 9.090 4.753 1.00 92.31 90 GLY A CA 1
ATOM 675 C C . GLY A 1 90 ? -4.495 10.402 3.967 1.00 92.31 90 GLY A C 1
ATOM 676 O O . GLY A 1 90 ? -5.079 10.485 2.891 1.00 92.31 90 GLY A O 1
ATOM 677 N N . THR A 1 91 ? -3.865 11.433 4.517 1.00 93.12 91 THR A N 1
ATOM 678 C CA . THR A 1 91 ? -3.705 12.735 3.849 1.00 93.12 91 THR A CA 1
ATOM 679 C C . THR A 1 91 ? -2.434 12.772 2.996 1.00 93.12 91 THR A C 1
ATOM 681 O O . THR A 1 91 ? -2.295 13.648 2.152 1.00 93.12 91 THR A O 1
ATOM 684 N N . ARG A 1 92 ? -1.480 11.857 3.218 1.00 91.31 92 ARG A N 1
ATOM 685 C CA . ARG A 1 92 ? -0.202 11.799 2.492 1.00 91.31 92 ARG A CA 1
ATOM 686 C C . ARG A 1 92 ? 0.213 10.353 2.253 1.00 91.31 92 ARG A C 1
ATOM 688 O O . ARG A 1 92 ? 0.021 9.508 3.132 1.00 91.31 92 ARG A O 1
ATOM 695 N N . VAL A 1 93 ? 0.811 10.096 1.093 1.00 93.56 93 VAL A N 1
ATOM 696 C CA . VAL A 1 93 ? 1.404 8.798 0.747 1.00 93.56 93 VAL A CA 1
ATOM 697 C C . VAL A 1 93 ? 2.909 8.861 0.996 1.00 93.56 93 VAL A C 1
ATOM 699 O O . VAL A 1 93 ? 3.586 9.794 0.568 1.00 93.56 93 VAL A O 1
ATOM 702 N N . LEU A 1 94 ? 3.417 7.880 1.737 1.00 89.25 94 LEU A N 1
ATOM 703 C CA . LEU A 1 94 ? 4.794 7.789 2.210 1.00 89.25 94 LEU A CA 1
ATOM 704 C C . LEU A 1 94 ? 5.526 6.676 1.459 1.00 89.25 94 LEU A C 1
ATOM 706 O O . LEU A 1 94 ? 5.520 5.532 1.900 1.00 89.25 94 LEU A O 1
ATOM 710 N N . GLY A 1 95 ? 6.168 6.988 0.343 1.00 84.88 95 GLY A N 1
ATOM 711 C CA . GLY A 1 95 ? 6.935 5.997 -0.412 1.00 84.88 95 GLY A CA 1
ATOM 712 C C . GLY A 1 95 ? 6.818 6.196 -1.909 1.00 84.88 95 GLY A C 1
ATOM 713 O O . GLY A 1 95 ? 6.222 7.176 -2.359 1.00 84.88 95 GLY A O 1
ATOM 714 N N . PHE A 1 96 ? 7.406 5.268 -2.660 1.00 87.00 96 PHE A N 1
ATOM 715 C CA . PHE A 1 96 ? 7.413 5.334 -4.110 1.00 87.00 96 PHE A CA 1
ATOM 716 C C . PHE A 1 96 ? 6.040 4.981 -4.665 1.00 87.00 96 PHE A C 1
ATOM 718 O O . PHE A 1 96 ? 5.340 4.095 -4.172 1.00 87.00 96 PHE A O 1
ATOM 725 N N . VAL A 1 97 ? 5.648 5.706 -5.706 1.00 89.62 97 VAL A N 1
ATOM 726 C CA . VAL A 1 97 ? 4.354 5.531 -6.358 1.00 89.62 97 VAL A CA 1
ATOM 727 C C . VAL A 1 97 ? 4.584 5.453 -7.856 1.00 89.62 97 VAL A C 1
ATOM 729 O O . VAL A 1 97 ? 5.373 6.204 -8.425 1.00 89.62 97 VAL A O 1
ATOM 732 N N . THR A 1 98 ? 3.917 4.500 -8.491 1.00 88.06 98 THR A N 1
ATOM 733 C CA . THR A 1 98 ? 4.189 4.104 -9.869 1.00 88.06 98 THR A CA 1
ATOM 734 C C . THR A 1 98 ? 3.119 4.621 -10.826 1.00 88.06 98 THR A C 1
ATOM 736 O O . THR A 1 98 ? 1.976 4.875 -10.436 1.00 88.06 98 THR A O 1
ATOM 739 N N . HIS A 1 99 ? 3.468 4.791 -12.103 1.00 86.12 99 HIS A N 1
ATOM 740 C CA . HIS A 1 99 ? 2.549 5.328 -13.115 1.00 86.12 99 HIS A CA 1
ATOM 741 C C . HIS A 1 99 ? 1.378 4.381 -13.430 1.00 86.12 99 HIS A C 1
ATOM 743 O O . HIS A 1 99 ? 0.340 4.822 -13.927 1.00 86.12 99 HIS A O 1
ATOM 749 N N . GLU A 1 100 ? 1.497 3.103 -13.076 1.00 88.44 100 GLU A N 1
ATOM 750 C CA . GLU A 1 100 ? 0.496 2.045 -13.242 1.00 88.44 100 GLU A CA 1
ATOM 751 C C . GLU A 1 100 ? -0.820 2.377 -12.522 1.00 88.44 100 GLU A C 1
ATOM 753 O O . GLU A 1 100 ? -1.903 2.004 -12.978 1.00 88.44 100 GLU A O 1
ATOM 758 N N . LEU A 1 101 ? -0.752 3.161 -11.444 1.00 91.12 101 LEU A N 1
ATOM 759 C CA . LEU A 1 101 ? -1.928 3.641 -10.717 1.00 91.12 101 LEU A CA 1
ATOM 760 C C . LEU A 1 101 ? -2.830 4.547 -11.567 1.00 91.12 101 LEU A C 1
ATOM 762 O O . LEU A 1 101 ? -4.039 4.599 -11.327 1.00 91.12 101 LEU A O 1
ATOM 766 N N . ARG A 1 102 ? -2.282 5.211 -12.596 1.00 89.00 102 ARG A N 1
ATOM 767 C CA . ARG A 1 102 ? -3.060 6.047 -13.522 1.00 89.00 102 ARG A CA 1
ATOM 768 C C . ARG A 1 102 ? -4.010 5.196 -14.362 1.00 89.00 102 ARG A C 1
ATOM 770 O O . ARG A 1 102 ? -5.173 5.558 -14.511 1.00 89.00 102 ARG A O 1
ATOM 777 N N . ALA A 1 103 ? -3.548 4.039 -14.840 1.00 87.31 103 ALA A N 1
ATOM 778 C CA . ALA A 1 103 ? -4.367 3.111 -15.624 1.00 87.31 103 ALA A CA 1
ATOM 779 C C . ALA A 1 103 ? -5.538 2.527 -14.811 1.00 87.31 103 ALA A C 1
ATOM 781 O O . ALA A 1 103 ? -6.560 2.145 -15.371 1.00 87.31 103 ALA A O 1
ATOM 782 N N . ARG A 1 104 ? -5.402 2.494 -13.480 1.00 87.88 104 ARG A N 1
ATOM 783 C CA . ARG A 1 104 ? -6.406 1.990 -12.532 1.00 87.88 104 ARG A CA 1
ATOM 784 C C . ARG A 1 104 ? -7.280 3.099 -11.927 1.00 87.88 104 ARG A C 1
ATOM 786 O O . ARG A 1 104 ? -7.974 2.848 -10.949 1.00 87.88 104 ARG A O 1
ATOM 793 N N . GLN A 1 105 ? -7.237 4.314 -12.484 1.00 88.88 105 GLN A N 1
ATOM 794 C CA . GLN A 1 105 ? -8.013 5.485 -12.040 1.00 88.88 105 GLN A CA 1
ATOM 795 C C . GLN A 1 105 ? -7.732 5.939 -10.590 1.00 88.88 105 GLN A C 1
ATOM 797 O O . GLN A 1 105 ? -8.530 6.655 -9.985 1.00 88.88 105 GLN A O 1
ATOM 802 N N . MET A 1 106 ? -6.559 5.617 -10.033 1.00 89.81 106 MET A N 1
ATOM 803 C CA . MET A 1 106 ? -6.168 5.988 -8.663 1.00 89.81 106 MET A CA 1
ATOM 804 C C . MET A 1 106 ? -5.506 7.375 -8.602 1.00 89.81 106 MET A C 1
ATOM 806 O O . MET A 1 106 ? -4.465 7.571 -7.971 1.00 89.81 106 MET A O 1
ATOM 810 N N . MET A 1 107 ? -6.116 8.365 -9.262 1.00 89.25 107 MET A N 1
ATOM 811 C CA . MET A 1 107 ? -5.537 9.706 -9.437 1.00 89.25 107 MET A CA 1
ATOM 812 C C . MET A 1 107 ? -5.276 10.420 -8.112 1.00 89.25 107 MET A C 1
ATOM 814 O O . MET A 1 107 ? -4.228 11.028 -7.939 1.00 89.25 107 MET A O 1
ATOM 818 N N . LYS A 1 108 ? -6.183 10.294 -7.139 1.00 89.62 108 LYS A N 1
ATOM 819 C CA . LYS A 1 108 ? -6.016 10.937 -5.827 1.00 89.62 108 LYS A CA 1
ATOM 820 C C . LYS A 1 108 ? -4.827 10.386 -5.044 1.00 89.62 108 LYS A C 1
ATOM 822 O O . LYS A 1 108 ? -4.167 11.146 -4.353 1.00 89.62 108 LYS A O 1
ATOM 827 N N . VAL A 1 109 ? -4.526 9.093 -5.170 1.00 90.88 109 VAL A N 1
ATOM 828 C CA . VAL A 1 109 ? -3.339 8.496 -4.534 1.00 90.88 109 VAL A CA 1
ATOM 829 C C . VAL A 1 109 ? -2.067 9.054 -5.174 1.00 90.88 109 VAL A C 1
ATOM 831 O O . VAL A 1 109 ? -1.147 9.430 -4.456 1.00 90.88 109 VAL A O 1
ATOM 834 N N . LEU A 1 110 ? -2.051 9.188 -6.505 1.00 90.69 110 LEU A N 1
ATOM 835 C CA . LEU A 1 110 ? -0.945 9.810 -7.240 1.00 90.69 110 LEU A CA 1
ATOM 836 C C . LEU A 1 110 ? -0.743 11.283 -6.863 1.00 90.69 110 LEU A C 1
ATOM 838 O O . LEU A 1 110 ? 0.390 11.707 -6.681 1.00 90.69 110 LEU A O 1
ATOM 842 N N . SER A 1 111 ? -1.820 12.054 -6.707 1.00 88.56 111 SER A N 1
ATOM 843 C CA . SER A 1 111 ? -1.737 13.470 -6.323 1.00 88.56 111 SER A CA 1
ATOM 844 C C . SER A 1 111 ? -1.232 13.689 -4.894 1.00 88.56 111 SER A C 1
ATOM 846 O O . SER A 1 111 ? -0.647 14.728 -4.614 1.00 88.56 111 SER A O 1
ATOM 848 N N . LEU A 1 112 ? -1.472 12.738 -3.984 1.00 89.81 112 LEU A N 1
ATOM 849 C CA . LEU A 1 112 ? -0.994 12.799 -2.596 1.00 89.81 112 LEU A CA 1
ATOM 850 C C . LEU A 1 112 ? 0.409 12.207 -2.410 1.00 89.81 112 LEU A C 1
ATOM 852 O O . LEU A 1 112 ? 0.962 12.279 -1.307 1.00 89.81 112 LEU A O 1
ATOM 856 N N . ALA A 1 113 ? 0.962 11.588 -3.452 1.00 86.06 113 ALA A N 1
ATOM 857 C CA . ALA A 1 113 ? 2.338 11.130 -3.458 1.00 86.06 113 ALA A CA 1
ATOM 858 C C . ALA A 1 113 ? 3.276 12.339 -3.500 1.00 86.06 113 ALA A C 1
ATOM 860 O O . ALA A 1 113 ? 3.042 13.298 -4.236 1.00 86.06 113 ALA A O 1
ATOM 861 N N . ALA A 1 114 ? 4.342 12.305 -2.700 1.00 74.62 114 ALA A N 1
ATOM 862 C CA . ALA A 1 114 ? 5.336 13.367 -2.729 1.00 74.62 114 ALA A CA 1
ATOM 863 C C . ALA A 1 114 ? 5.955 13.467 -4.141 1.00 74.62 114 ALA A C 1
ATOM 865 O O . ALA A 1 114 ? 6.293 12.432 -4.721 1.00 74.62 114 ALA A O 1
ATOM 866 N N . PRO A 1 115 ? 6.163 14.681 -4.684 1.00 58.75 115 PRO A N 1
ATOM 867 C CA . PRO A 1 115 ? 6.671 14.871 -6.046 1.00 58.75 115 PRO A CA 1
ATOM 868 C C . PRO A 1 115 ? 8.049 14.229 -6.284 1.00 58.75 115 PRO A C 1
ATOM 870 O O . PRO A 1 115 ? 8.367 13.863 -7.408 1.00 58.75 115 PRO A O 1
ATOM 873 N N . ALA A 1 116 ? 8.838 14.010 -5.227 1.00 49.88 116 ALA A N 1
ATOM 874 C CA . ALA A 1 116 ? 10.133 13.332 -5.300 1.00 49.88 116 ALA A CA 1
ATOM 875 C C . ALA A 1 116 ? 10.050 11.789 -5.363 1.00 49.88 116 ALA A C 1
ATOM 877 O O . ALA A 1 116 ? 11.072 11.133 -5.540 1.00 49.88 116 ALA A O 1
ATOM 878 N N . ALA A 1 117 ? 8.866 11.190 -5.192 1.00 51.09 117 ALA A N 1
ATOM 879 C CA . ALA A 1 117 ? 8.706 9.740 -5.044 1.00 51.09 117 ALA A CA 1
ATOM 880 C C . ALA A 1 117 ? 8.192 9.020 -6.307 1.00 51.09 117 ALA A C 1
ATOM 882 O O . ALA A 1 117 ? 8.025 7.798 -6.304 1.00 51.09 117 ALA A O 1
ATOM 883 N N . ALA A 1 118 ? 7.974 9.742 -7.408 1.00 49.38 118 ALA A N 1
ATOM 884 C CA . ALA A 1 118 ? 7.752 9.142 -8.722 1.00 49.38 118 ALA A CA 1
ATOM 885 C C . ALA A 1 118 ? 9.107 8.735 -9.324 1.00 49.38 118 ALA A C 1
ATOM 887 O O . ALA A 1 118 ? 9.650 9.402 -10.201 1.00 49.38 118 ALA A O 1
ATOM 888 N N . MET A 1 119 ? 9.706 7.664 -8.800 1.00 45.62 119 MET A N 1
ATOM 889 C CA . MET A 1 119 ? 10.994 7.191 -9.300 1.00 45.62 119 MET A CA 1
ATOM 890 C C . MET A 1 119 ? 10.804 6.477 -10.640 1.00 45.62 119 MET A C 1
ATOM 892 O O . MET A 1 119 ? 10.400 5.313 -10.701 1.00 45.62 119 MET A O 1
ATOM 896 N N . VAL A 1 120 ? 11.169 7.166 -11.721 1.00 41.66 120 VAL A N 1
ATOM 897 C CA . VAL A 1 120 ? 11.650 6.513 -12.937 1.00 41.66 120 VAL A CA 1
ATOM 898 C C . VAL A 1 120 ? 12.928 5.781 -12.540 1.00 41.66 120 VAL A C 1
ATOM 900 O O . VAL A 1 120 ? 13.985 6.387 -12.387 1.00 41.66 120 VAL A O 1
ATOM 903 N N . LYS A 1 121 ? 12.831 4.469 -12.319 1.00 40.62 121 LYS A N 1
ATOM 904 C CA . LYS A 1 121 ? 14.008 3.606 -12.244 1.00 40.62 121 LYS A CA 1
ATOM 905 C C . LYS A 1 121 ? 14.569 3.528 -13.660 1.00 40.62 121 LYS A C 1
ATOM 907 O O . LYS A 1 121 ? 14.161 2.679 -14.449 1.00 40.62 121 LYS A O 1
ATOM 912 N N . VAL A 1 122 ? 15.414 4.498 -14.006 1.00 37.12 122 VAL A N 1
ATOM 913 C CA . VAL A 1 122 ? 16.265 4.416 -15.191 1.00 37.12 122 VAL A CA 1
ATOM 914 C C . VAL A 1 122 ? 17.092 3.147 -14.980 1.00 37.12 122 VAL A C 1
ATOM 916 O O . VAL A 1 122 ? 17.733 3.036 -13.935 1.00 37.12 122 VAL A O 1
ATOM 919 N N . PRO A 1 123 ? 17.012 2.142 -15.866 1.00 42.81 123 PRO A N 1
ATOM 920 C CA . PRO A 1 123 ? 17.769 0.914 -15.682 1.00 42.81 123 PRO A CA 1
ATOM 921 C C . PRO A 1 123 ? 19.254 1.262 -15.554 1.00 42.81 123 PRO A C 1
ATOM 923 O O . PRO A 1 123 ? 19.746 2.124 -16.285 1.00 42.81 123 PRO A O 1
ATOM 926 N N . ASP A 1 124 ? 19.966 0.567 -14.665 1.00 50.66 124 ASP A N 1
ATOM 927 C CA . ASP A 1 124 ? 21.381 0.783 -14.305 1.00 50.66 124 ASP A CA 1
ATOM 928 C C . ASP A 1 124 ? 22.375 0.686 -15.489 1.00 50.66 124 ASP A C 1
ATOM 930 O O . ASP A 1 124 ? 23.585 0.768 -15.312 1.00 50.66 124 ASP A O 1
ATOM 934 N N . ARG A 1 125 ? 21.885 0.552 -16.728 1.00 41.47 125 ARG A N 1
ATOM 935 C CA . ARG A 1 125 ? 22.661 0.644 -17.972 1.00 41.47 125 ARG A CA 1
ATOM 936 C C . ARG A 1 125 ? 22.544 1.987 -18.705 1.00 41.47 125 ARG A C 1
ATOM 938 O O . ARG A 1 125 ? 23.235 2.178 -19.697 1.00 41.47 125 ARG A O 1
ATOM 945 N N . LEU A 1 126 ? 21.714 2.920 -18.232 1.00 43.03 126 LEU A N 1
ATOM 946 C CA . LEU A 1 126 ? 21.505 4.243 -18.850 1.00 43.03 126 LEU A CA 1
ATOM 947 C C . LEU A 1 126 ? 21.823 5.429 -17.923 1.00 43.03 126 LEU A C 1
ATOM 949 O O . LEU A 1 126 ? 21.823 6.572 -18.377 1.00 43.03 126 LEU A O 1
ATOM 953 N N . ALA A 1 127 ? 22.168 5.183 -16.654 1.00 40.66 127 ALA A N 1
ATOM 954 C CA . ALA A 1 127 ? 22.534 6.237 -15.701 1.00 40.66 127 ALA A CA 1
ATOM 955 C C . ALA A 1 127 ? 23.785 7.042 -16.123 1.00 40.66 127 ALA A C 1
ATOM 957 O O . ALA A 1 127 ? 23.915 8.207 -15.757 1.00 40.66 127 ALA A O 1
ATOM 958 N N . LEU A 1 128 ? 24.660 6.472 -16.962 1.00 46.22 128 LEU A N 1
ATOM 959 C CA . LEU A 1 128 ? 25.815 7.182 -17.526 1.00 46.22 128 LEU A CA 1
ATOM 960 C C . LEU A 1 128 ? 25.459 8.130 -18.685 1.00 46.22 128 LEU A C 1
ATOM 962 O O . LEU A 1 128 ? 26.232 9.038 -18.969 1.00 46.22 128 LEU A O 1
ATOM 966 N N . ALA A 1 129 ? 24.296 7.980 -19.328 1.00 43.69 129 ALA A N 1
ATOM 967 C CA . ALA A 1 129 ? 23.923 8.820 -20.470 1.00 43.69 129 ALA A CA 1
ATOM 968 C C . ALA A 1 129 ? 23.210 10.122 -20.057 1.00 43.69 129 ALA A C 1
ATOM 970 O O . ALA A 1 129 ? 23.351 11.139 -20.728 1.00 43.69 129 ALA A O 1
ATOM 971 N N . ILE A 1 130 ? 22.478 10.126 -18.935 1.00 41.28 130 ILE A N 1
ATOM 972 C CA . ILE A 1 130 ? 21.696 11.301 -18.494 1.00 41.28 130 ILE A CA 1
ATOM 973 C C . ILE A 1 130 ? 22.488 12.197 -17.522 1.00 41.28 130 ILE A C 1
ATOM 975 O O . ILE A 1 130 ? 22.271 13.406 -17.486 1.00 41.28 130 ILE A O 1
ATOM 979 N N . LEU A 1 131 ? 23.500 11.663 -16.827 1.00 45.31 131 LEU A N 1
ATOM 980 C CA . LEU A 1 131 ? 24.486 12.488 -16.107 1.00 45.31 131 LEU A CA 1
ATOM 981 C C . LEU A 1 131 ? 25.468 13.221 -17.044 1.00 45.31 131 LEU A C 1
ATOM 983 O O . LEU A 1 131 ? 26.168 14.125 -16.599 1.00 45.31 131 LEU A O 1
ATOM 987 N N . GLY A 1 132 ? 25.483 12.884 -18.338 1.00 48.66 132 GLY A N 1
ATOM 988 C CA . GLY A 1 132 ? 26.319 13.532 -19.352 1.00 48.66 132 GLY A CA 1
ATOM 989 C C . GLY A 1 132 ? 25.702 14.755 -20.040 1.00 48.66 132 GLY A C 1
ATOM 990 O O . GLY A 1 132 ? 26.390 15.398 -20.824 1.00 48.66 132 GLY A O 1
ATOM 991 N N . LEU A 1 133 ? 24.434 15.101 -19.777 1.00 47.75 133 LEU A N 1
ATOM 992 C CA . LEU A 1 133 ? 23.742 16.175 -20.513 1.00 47.75 133 LEU A CA 1
ATOM 993 C C . LEU A 1 133 ? 23.149 17.304 -19.654 1.00 47.75 133 LEU A C 1
ATOM 995 O O . LEU A 1 133 ? 22.602 18.252 -20.213 1.00 47.75 133 LEU A O 1
ATOM 999 N N . CYS A 1 134 ? 23.293 17.271 -18.324 1.00 40.66 134 CYS A N 1
ATOM 1000 C CA . CYS A 1 134 ? 22.738 18.316 -17.444 1.00 40.66 134 CYS A CA 1
ATOM 1001 C C . CYS A 1 134 ? 23.753 19.059 -16.561 1.00 40.66 134 CYS A C 1
ATOM 1003 O O . CYS A 1 134 ? 23.342 19.866 -15.734 1.00 40.66 134 CYS A O 1
ATOM 1005 N N . ALA A 1 135 ? 25.059 18.886 -16.769 1.00 43.69 135 ALA A N 1
ATOM 1006 C CA . ALA A 1 135 ? 26.053 19.829 -16.256 1.00 43.69 135 ALA A CA 1
ATOM 1007 C C . ALA A 1 135 ? 26.454 20.795 -17.375 1.00 43.69 135 ALA A C 1
ATOM 1009 O O . ALA A 1 135 ? 27.555 20.750 -17.923 1.00 43.69 135 ALA A O 1
ATOM 1010 N N . GLY A 1 136 ? 25.524 21.682 -17.728 1.00 43.09 136 GLY A N 1
ATOM 1011 C CA . GLY A 1 136 ? 25.921 22.952 -18.304 1.00 43.09 136 GLY A CA 1
ATOM 1012 C C . GLY A 1 136 ? 26.824 23.660 -17.298 1.00 43.09 136 GLY A C 1
ATOM 1013 O O . GLY A 1 136 ? 26.363 24.010 -16.223 1.00 43.09 136 GLY A O 1
ATOM 1014 N N . GLY A 1 137 ? 28.095 23.812 -17.668 1.00 54.50 137 GLY A N 1
ATOM 1015 C CA . GLY A 1 137 ? 28.961 24.933 -17.315 1.00 54.50 137 GLY A CA 1
ATOM 1016 C C . GLY A 1 137 ? 29.167 25.246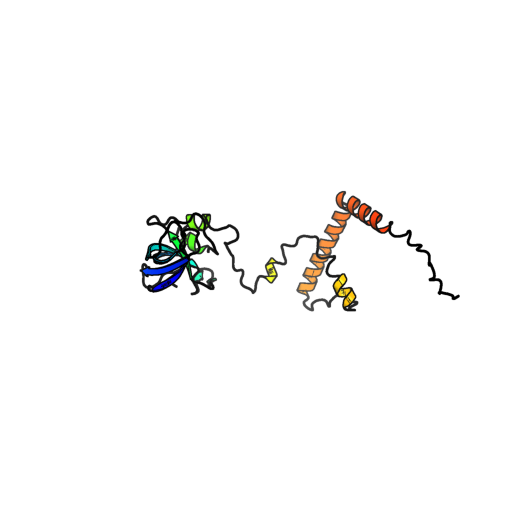 -15.831 1.00 54.50 137 GLY A C 1
ATOM 1017 O O . GLY A 1 137 ? 28.279 25.736 -15.143 1.00 54.50 137 GLY A O 1
ATOM 1018 N N . THR A 1 138 ? 30.442 25.208 -15.444 1.00 50.72 138 THR A N 1
ATOM 1019 C CA . THR A 1 138 ? 31.045 25.758 -14.215 1.00 50.72 138 THR A CA 1
ATOM 1020 C C . THR A 1 138 ? 31.024 24.822 -13.000 1.00 50.72 138 THR A C 1
ATOM 1022 O O . THR A 1 138 ? 29.982 24.357 -12.567 1.00 50.72 138 THR A O 1
ATOM 1025 N N . PHE A 1 139 ? 32.215 24.621 -12.422 1.00 43.03 139 PHE A N 1
ATOM 1026 C CA . PHE A 1 139 ? 32.526 23.903 -11.170 1.00 43.03 139 PHE A CA 1
ATOM 1027 C C . PHE A 1 139 ? 32.929 22.419 -11.210 1.00 43.03 139 PHE A C 1
ATOM 1029 O O . PHE A 1 139 ? 32.701 21.689 -10.252 1.00 43.03 139 PHE A O 1
ATOM 1036 N N . ILE A 1 140 ? 33.722 22.005 -12.205 1.00 41.75 140 ILE A N 1
ATOM 1037 C CA . ILE A 1 140 ? 34.680 20.889 -12.016 1.00 41.75 140 ILE A CA 1
ATOM 1038 C C . ILE A 1 140 ? 36.087 21.308 -12.480 1.00 41.75 140 ILE A C 1
ATOM 1040 O O . ILE A 1 140 ? 36.741 20.634 -13.262 1.00 41.75 140 ILE A O 1
ATOM 1044 N N . GLY A 1 141 ? 36.546 22.480 -12.030 1.00 42.66 141 GLY A N 1
ATOM 1045 C CA . GLY A 1 141 ? 37.884 23.006 -12.352 1.00 42.66 141 GLY A CA 1
ATOM 1046 C C . GLY A 1 141 ? 38.852 23.100 -11.168 1.00 42.66 141 GLY A C 1
ATOM 1047 O O . GLY A 1 141 ? 40.043 23.294 -11.376 1.00 42.66 141 GLY A O 1
ATOM 1048 N N . LEU A 1 142 ? 38.378 22.961 -9.923 1.00 41.91 142 LEU A N 1
ATOM 1049 C CA . LEU A 1 142 ? 39.198 23.237 -8.729 1.00 41.91 142 LEU A CA 1
ATOM 1050 C C . LEU A 1 142 ? 39.393 22.048 -7.779 1.00 41.91 142 LEU A C 1
ATOM 1052 O O . LEU A 1 142 ? 40.211 22.137 -6.872 1.00 41.91 142 LEU A O 1
ATOM 1056 N N . ALA A 1 143 ? 38.723 20.914 -8.004 1.00 38.78 143 ALA A N 1
ATOM 1057 C CA . ALA A 1 143 ? 38.925 19.712 -7.184 1.00 38.78 143 ALA A CA 1
ATOM 1058 C C . ALA A 1 143 ? 39.843 18.658 -7.838 1.00 38.78 143 ALA A C 1
ATOM 1060 O O . ALA A 1 143 ? 40.417 17.828 -7.138 1.00 38.78 143 ALA A O 1
ATOM 1061 N N . VAL A 1 144 ? 40.037 18.701 -9.162 1.00 40.06 144 VAL A N 1
ATOM 1062 C CA . VAL A 1 144 ? 40.831 17.688 -9.891 1.00 40.06 144 VAL A CA 1
ATOM 1063 C C . VAL A 1 144 ? 42.329 18.031 -9.924 1.00 40.06 144 VAL A C 1
ATOM 1065 O O . VAL A 1 144 ? 43.173 17.144 -10.020 1.00 40.06 144 VAL A O 1
ATOM 1068 N N . THR A 1 145 ? 42.704 19.297 -9.732 1.00 39.97 145 THR A N 1
ATOM 1069 C CA . THR A 1 145 ? 44.112 19.729 -9.765 1.00 39.97 145 THR A CA 1
ATOM 1070 C C . THR A 1 145 ? 44.866 19.505 -8.449 1.00 39.97 145 THR A C 1
ATOM 1072 O O . THR A 1 145 ? 46.084 19.336 -8.481 1.00 39.97 145 THR A O 1
ATOM 1075 N N . SER A 1 146 ? 44.182 19.407 -7.301 1.00 39.91 146 SER A N 1
ATOM 1076 C CA . SER A 1 146 ? 44.842 19.120 -6.011 1.00 39.91 146 SER A CA 1
ATOM 1077 C C . SER A 1 146 ? 45.148 17.636 -5.788 1.00 39.91 146 SER A C 1
ATOM 1079 O O . SER A 1 146 ? 46.113 17.314 -5.096 1.00 39.91 146 SER A O 1
ATOM 1081 N N . ILE A 1 147 ? 44.384 16.720 -6.393 1.00 45.91 147 ILE A N 1
ATOM 1082 C CA . ILE A 1 147 ? 44.641 15.274 -6.278 1.00 45.91 147 ILE A CA 1
ATOM 1083 C C . ILE A 1 147 ? 45.698 14.831 -7.303 1.00 45.91 147 ILE A C 1
ATOM 1085 O O . ILE A 1 147 ? 46.599 14.068 -6.957 1.00 45.91 147 ILE A O 1
ATOM 1089 N N . ALA A 1 148 ? 45.684 15.390 -8.520 1.00 43.41 148 ALA A N 1
ATOM 1090 C CA . ALA A 1 148 ? 46.682 15.084 -9.550 1.00 43.41 148 ALA A CA 1
ATOM 1091 C C . ALA A 1 148 ? 48.108 15.524 -9.161 1.00 43.41 148 ALA A C 1
ATOM 1093 O O . ALA A 1 148 ? 49.076 14.822 -9.449 1.00 43.41 148 ALA A O 1
ATOM 1094 N N . LYS A 1 149 ? 48.253 16.629 -8.413 1.00 43.28 149 LYS A N 1
ATOM 1095 C CA . LYS A 1 149 ? 49.563 17.102 -7.929 1.00 43.28 149 LYS A CA 1
ATOM 1096 C C . LYS A 1 149 ? 50.175 16.194 -6.852 1.00 43.28 149 LYS A C 1
ATOM 1098 O O . LYS A 1 149 ? 51.386 16.207 -6.667 1.00 43.28 149 LYS A O 1
ATOM 1103 N N . LYS A 1 150 ? 49.352 15.382 -6.175 1.00 44.12 150 LYS A N 1
ATOM 1104 C CA . LYS A 1 150 ? 49.792 14.390 -5.179 1.00 44.12 150 LYS A CA 1
ATOM 1105 C C . LYS A 1 150 ? 50.158 13.037 -5.809 1.00 44.12 150 LYS A C 1
ATOM 1107 O O . LYS A 1 150 ? 50.804 12.230 -5.154 1.00 44.12 150 LYS A O 1
ATOM 1112 N N . ALA A 1 151 ? 49.765 12.806 -7.065 1.00 45.25 151 ALA A N 1
ATOM 1113 C CA . ALA A 1 151 ? 49.921 11.530 -7.763 1.00 45.25 151 ALA A CA 1
ATOM 1114 C C . ALA A 1 151 ? 51.043 11.507 -8.821 1.00 45.25 151 ALA A C 1
ATOM 1116 O O . ALA A 1 151 ? 51.222 10.484 -9.472 1.00 45.25 151 ALA A O 1
ATOM 1117 N N . GLY A 1 152 ? 51.796 12.599 -9.012 1.00 44.94 152 GLY A N 1
ATOM 1118 C CA . GLY A 1 152 ? 52.992 12.601 -9.869 1.00 44.94 152 GLY A CA 1
ATOM 1119 C C . GLY A 1 152 ? 52.751 12.259 -11.347 1.00 44.94 152 GLY A C 1
ATOM 1120 O O . GLY A 1 152 ? 53.691 11.886 -12.039 1.00 44.94 152 GLY A O 1
ATOM 1121 N N . GLN A 1 153 ? 51.519 12.374 -11.848 1.00 49.28 153 GLN A N 1
ATOM 1122 C CA . GLN A 1 153 ? 51.204 12.122 -13.255 1.00 49.28 153 GLN A CA 1
ATOM 1123 C C . GLN A 1 153 ? 51.233 13.437 -14.032 1.00 49.28 153 GLN A C 1
ATOM 1125 O O . GLN A 1 153 ? 50.313 14.251 -13.954 1.00 49.28 153 GLN A O 1
ATOM 1130 N N . THR A 1 154 ? 52.314 13.661 -14.775 1.00 48.84 154 THR A N 1
ATOM 1131 C CA . THR A 1 154 ? 52.441 14.772 -15.721 1.00 48.84 154 THR A CA 1
ATOM 1132 C C . THR A 1 154 ? 52.075 14.285 -17.120 1.00 48.84 154 THR A C 1
ATOM 1134 O O . THR A 1 154 ? 52.941 13.865 -17.882 1.00 48.84 154 THR A O 1
ATOM 1137 N N . GLY A 1 155 ? 50.789 14.320 -17.467 1.00 51.19 155 GLY A N 1
ATOM 1138 C CA . GLY A 1 155 ? 50.357 14.094 -18.845 1.00 51.19 155 GLY A CA 1
ATOM 1139 C C . GLY A 1 155 ? 48.837 14.087 -19.015 1.00 51.19 155 GLY A C 1
ATOM 1140 O O . GLY A 1 155 ? 48.134 13.621 -18.116 1.00 51.19 155 GLY A O 1
ATOM 1141 N N . PRO A 1 156 ? 48.310 14.612 -20.138 1.00 54.12 156 PRO A N 1
ATOM 1142 C CA . PRO A 1 156 ? 46.903 14.444 -20.478 1.00 54.12 156 PRO A CA 1
ATOM 1143 C C . PRO A 1 156 ? 46.593 12.951 -20.698 1.00 54.12 156 PRO A C 1
ATOM 1145 O O . PRO A 1 156 ? 47.454 12.219 -21.193 1.00 54.12 156 PRO A O 1
ATOM 1148 N N . PRO A 1 157 ? 45.386 12.484 -20.332 1.00 53.88 157 PRO A N 1
ATOM 1149 C CA . PRO A 1 157 ? 45.007 11.085 -20.500 1.00 53.88 157 PRO A CA 1
ATOM 1150 C C . PRO A 1 157 ? 45.076 10.668 -21.982 1.00 53.88 157 PRO A C 1
ATOM 1152 O O . PRO A 1 157 ? 44.849 11.504 -22.864 1.00 53.88 157 PRO A O 1
ATOM 1155 N N . PRO A 1 158 ? 45.380 9.390 -22.276 1.00 57.91 158 PRO A N 1
ATOM 1156 C CA . PRO A 1 158 ? 45.439 8.898 -23.648 1.00 57.91 158 PRO A CA 1
ATOM 1157 C C . PRO A 1 158 ? 44.083 9.076 -24.339 1.00 57.91 158 PRO A C 1
ATOM 1159 O O . PRO A 1 158 ? 43.028 8.824 -23.751 1.00 57.91 158 PRO A O 1
ATOM 1162 N N . LYS A 1 159 ? 44.111 9.540 -25.594 1.00 61.28 159 LYS A N 1
ATOM 1163 C CA . LYS A 1 159 ? 42.896 9.720 -26.396 1.00 61.28 159 LYS A CA 1
ATOM 1164 C C . LYS A 1 159 ? 42.286 8.347 -26.715 1.00 61.28 159 LYS A C 1
ATOM 1166 O O . LYS A 1 159 ? 43.037 7.416 -26.981 1.00 61.28 159 LYS A O 1
ATOM 1171 N N . PRO A 1 160 ? 40.950 8.212 -26.713 1.00 59.47 160 PRO A N 1
ATOM 1172 C CA . PRO A 1 160 ? 40.295 6.952 -27.046 1.00 59.47 160 PRO A CA 1
ATOM 1173 C C . PRO A 1 160 ? 40.548 6.565 -28.513 1.00 59.47 160 PRO A C 1
ATOM 1175 O O . PRO A 1 160 ? 40.457 7.415 -29.402 1.00 59.47 160 PRO A O 1
ATOM 1178 N N . ASP A 1 161 ? 40.798 5.277 -28.766 1.00 60.78 161 ASP A N 1
ATOM 1179 C CA . ASP A 1 161 ? 41.170 4.705 -30.077 1.00 60.78 161 ASP A CA 1
ATOM 1180 C C . ASP A 1 161 ? 40.021 4.648 -31.107 1.00 60.78 161 ASP A C 1
ATOM 1182 O O . ASP A 1 161 ? 40.150 4.057 -32.177 1.00 60.78 161 ASP A O 1
ATOM 1186 N N . PHE A 1 162 ? 38.873 5.260 -30.810 1.00 69.88 162 PHE A N 1
ATOM 1187 C CA . PHE A 1 162 ? 37.681 5.215 -31.654 1.00 69.88 162 PHE A CA 1
ATOM 1188 C C . PHE A 1 162 ? 37.545 6.503 -32.491 1.00 69.88 162 PHE A C 1
ATOM 1190 O O . PHE A 1 162 ? 37.259 7.562 -31.923 1.00 69.88 162 PHE A O 1
ATOM 1197 N N . PRO A 1 163 ? 37.672 6.445 -33.836 1.00 65.56 163 PRO A N 1
ATOM 1198 C CA . PRO A 1 163 ? 37.701 7.638 -34.695 1.00 65.56 163 PRO A CA 1
ATOM 1199 C C . PRO A 1 163 ? 36.444 8.517 -34.612 1.00 65.56 163 PRO A C 1
ATOM 1201 O O . PRO A 1 163 ? 36.529 9.742 -34.630 1.00 65.56 163 PRO A O 1
ATOM 1204 N N . TRP A 1 164 ? 35.266 7.907 -34.452 1.00 60.06 164 TRP A N 1
ATOM 1205 C CA . TRP A 1 164 ? 33.999 8.639 -34.327 1.00 60.06 164 TRP A CA 1
ATOM 1206 C C . TRP A 1 164 ? 33.892 9.414 -33.002 1.00 60.06 164 TRP A C 1
ATOM 1208 O O . TRP A 1 164 ? 33.300 10.492 -32.962 1.00 60.06 164 TRP A O 1
ATOM 1218 N N . LEU A 1 165 ? 34.515 8.905 -31.931 1.00 55.66 165 LEU A N 1
ATOM 1219 C CA . LEU A 1 165 ? 34.591 9.586 -30.636 1.00 55.66 165 LEU A CA 1
ATOM 1220 C C . LEU A 1 165 ? 35.527 10.797 -30.714 1.00 55.66 165 LEU A C 1
ATOM 1222 O O . LEU A 1 165 ? 35.244 11.840 -30.130 1.00 55.66 165 LEU A O 1
ATOM 1226 N N . GLN A 1 166 ? 36.623 10.675 -31.469 1.00 64.81 166 GLN A N 1
ATOM 1227 C CA . GLN A 1 166 ? 37.567 11.770 -31.702 1.00 64.81 166 GLN A CA 1
ATOM 1228 C C . GLN A 1 166 ? 36.920 12.904 -32.506 1.00 64.81 166 GLN A C 1
ATOM 1230 O O . GLN A 1 166 ? 37.107 14.071 -32.167 1.00 64.81 166 GLN A O 1
ATOM 1235 N N . GLN A 1 167 ? 36.096 12.573 -33.505 1.00 66.19 167 GLN A N 1
ATOM 1236 C CA . GLN A 1 167 ? 35.352 13.565 -34.284 1.00 66.19 167 GLN A CA 1
ATOM 1237 C C . GLN A 1 167 ? 34.307 14.305 -33.434 1.00 66.19 167 GLN A C 1
ATOM 1239 O O . GLN A 1 167 ? 34.181 15.527 -33.534 1.00 66.19 167 GLN A O 1
ATOM 1244 N N . GLN A 1 168 ? 33.594 13.596 -32.552 1.00 58.97 168 GLN A N 1
ATOM 1245 C CA . GLN A 1 168 ? 32.672 14.228 -31.603 1.00 58.97 168 GLN A CA 1
ATOM 1246 C C . GLN A 1 168 ? 33.403 15.119 -30.591 1.00 58.97 168 GLN A C 1
ATOM 1248 O O . GLN A 1 168 ? 32.916 16.206 -30.283 1.00 58.97 168 GLN A O 1
ATOM 1253 N N . HIS A 1 169 ? 34.582 14.702 -30.123 1.00 56.47 169 HIS A N 1
ATOM 1254 C CA . HIS A 1 169 ? 35.406 15.501 -29.218 1.00 56.47 169 HIS A CA 1
ATOM 1255 C C . HIS A 1 169 ? 35.901 16.788 -29.889 1.00 56.47 169 HIS A C 1
ATOM 1257 O O . HIS A 1 169 ? 35.753 17.862 -29.318 1.00 56.47 169 HIS A O 1
ATOM 1263 N N . GLN A 1 170 ? 36.388 16.709 -31.131 1.00 60.56 170 GLN A N 1
ATOM 1264 C CA . GLN A 1 170 ? 36.841 17.878 -31.896 1.00 60.56 170 GLN A CA 1
ATOM 1265 C C . GLN A 1 170 ? 35.703 18.871 -32.176 1.00 60.56 170 GLN A C 1
ATOM 1267 O O . GLN A 1 170 ? 35.887 20.079 -32.031 1.00 60.56 170 GLN A O 1
ATOM 1272 N N . HIS A 1 171 ? 34.507 18.380 -32.525 1.00 63.31 171 HIS A N 1
ATOM 1273 C CA . HIS A 1 171 ? 33.329 19.237 -32.697 1.00 63.31 171 HIS A CA 1
ATOM 1274 C C . HIS A 1 171 ? 32.888 19.893 -31.379 1.00 63.31 171 HIS A C 1
ATOM 1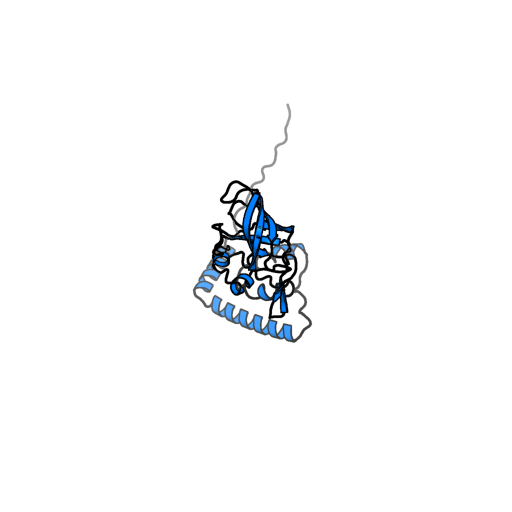276 O O . HIS A 1 171 ? 32.513 21.069 -31.374 1.00 63.31 171 HIS A O 1
ATOM 1282 N N . ALA A 1 172 ? 32.948 19.161 -30.263 1.00 56.03 172 ALA A N 1
ATOM 1283 C CA . ALA A 1 172 ? 32.631 19.696 -28.942 1.00 56.03 172 ALA A CA 1
ATOM 1284 C C . ALA A 1 172 ? 33.657 20.750 -28.488 1.00 56.03 172 ALA A C 1
ATOM 1286 O O . ALA A 1 172 ? 33.261 21.813 -28.011 1.00 56.03 172 ALA A O 1
ATOM 1287 N N . GLU A 1 173 ? 34.954 20.507 -28.695 1.00 64.25 173 GLU A N 1
ATOM 1288 C CA . GLU A 1 173 ? 36.035 21.452 -28.382 1.00 64.25 173 GLU A CA 1
ATOM 1289 C C . GLU A 1 173 ? 35.926 22.729 -29.224 1.00 64.25 173 GLU A C 1
ATOM 1291 O O . GLU A 1 173 ? 35.927 23.828 -28.667 1.00 64.25 173 GLU A O 1
ATOM 1296 N N . GLY A 1 174 ? 35.698 22.609 -30.537 1.00 65.25 174 GLY A N 1
ATOM 1297 C CA . GLY A 1 174 ? 35.483 23.768 -31.410 1.00 65.25 174 GLY A CA 1
ATOM 1298 C C . GLY A 1 174 ? 34.250 24.596 -31.021 1.00 65.25 174 GLY A C 1
ATOM 1299 O O . GLY A 1 174 ? 34.276 25.830 -31.082 1.00 65.25 174 GLY A O 1
ATOM 1300 N N . SER A 1 175 ? 33.178 23.941 -30.555 1.00 67.62 175 SER A N 1
ATOM 1301 C CA . SER A 1 175 ? 31.976 24.616 -30.048 1.00 67.62 175 SER A CA 1
ATOM 1302 C C . SER A 1 175 ? 32.193 25.291 -28.689 1.00 67.62 175 SER A C 1
ATOM 1304 O O . SER A 1 175 ? 31.525 26.282 -28.391 1.00 67.62 175 SER A O 1
ATOM 1306 N N . LEU A 1 176 ? 33.089 24.774 -27.849 1.00 53.44 176 LEU A N 1
ATOM 1307 C CA . LEU A 1 176 ? 33.407 25.367 -26.550 1.00 53.44 176 LEU A CA 1
ATOM 1308 C C . LEU A 1 176 ? 34.352 26.562 -26.694 1.00 53.44 176 LEU A C 1
ATOM 1310 O O . LEU A 1 176 ? 34.111 27.588 -26.060 1.00 53.44 176 LEU A O 1
ATOM 1314 N N . GLU A 1 177 ? 35.364 26.482 -27.561 1.00 67.56 177 GLU A N 1
ATOM 1315 C CA . GLU A 1 177 ? 36.289 27.596 -27.818 1.00 67.56 177 GLU A CA 1
ATOM 1316 C C . GLU A 1 177 ? 35.579 28.826 -28.388 1.00 67.56 177 GLU A C 1
ATOM 1318 O O . GLU A 1 177 ? 35.847 29.959 -27.986 1.00 67.56 177 GLU A O 1
ATOM 1323 N N . SER A 1 178 ? 34.634 28.610 -29.301 1.00 64.56 178 SER A N 1
ATOM 1324 C CA . SER A 1 178 ? 33.822 29.687 -29.872 1.00 64.56 178 SER A CA 1
ATOM 1325 C C . SER A 1 178 ? 32.926 30.345 -28.815 1.00 64.56 178 SER A C 1
ATOM 1327 O O . SER A 1 178 ? 32.840 31.573 -28.764 1.00 64.56 178 SER A O 1
ATOM 1329 N N . ARG A 1 179 ? 32.345 29.561 -27.896 1.00 62.66 179 ARG A N 1
ATOM 1330 C CA . ARG A 1 179 ? 31.548 30.080 -26.767 1.00 62.66 179 ARG A CA 1
ATOM 1331 C C . ARG A 1 179 ? 32.393 30.797 -25.711 1.00 62.66 179 ARG A C 1
ATOM 1333 O O . ARG A 1 179 ? 31.923 31.774 -25.135 1.00 62.66 179 ARG A O 1
ATOM 1340 N N . LEU A 1 180 ? 33.628 30.354 -25.479 1.00 60.56 180 LEU A N 1
ATOM 1341 C CA . LEU A 1 180 ? 34.591 31.021 -24.595 1.00 60.56 180 LEU A CA 1
ATOM 1342 C C . LEU A 1 180 ? 35.016 32.380 -25.153 1.00 60.56 180 LEU A C 1
ATOM 1344 O O . LEU A 1 180 ? 34.920 33.374 -24.438 1.00 60.56 180 LEU A O 1
ATOM 1348 N N . LYS A 1 181 ? 35.372 32.453 -26.441 1.00 68.81 181 LYS A N 1
ATOM 1349 C CA . LYS A 1 181 ? 35.695 33.725 -27.111 1.00 68.81 181 LYS A CA 1
ATOM 1350 C C . LYS A 1 181 ? 34.517 34.700 -27.077 1.00 68.81 181 LYS A C 1
ATOM 1352 O O . LYS A 1 181 ? 34.700 35.888 -26.829 1.00 68.81 181 LYS A O 1
ATOM 1357 N N . GLN A 1 182 ? 33.300 34.191 -27.262 1.00 68.75 182 GLN A N 1
ATOM 1358 C CA . GLN A 1 182 ? 32.083 34.996 -27.174 1.00 68.75 182 GLN A CA 1
ATOM 1359 C C . GLN A 1 182 ? 31.801 35.482 -25.741 1.00 68.75 182 GLN A C 1
ATOM 1361 O O . GLN A 1 182 ? 31.320 36.598 -25.551 1.00 68.75 182 GLN A O 1
ATOM 1366 N N . PHE A 1 183 ? 32.123 34.677 -24.724 1.00 60.19 183 PHE A N 1
ATOM 1367 C CA . PHE A 1 183 ? 31.990 35.068 -23.321 1.00 60.19 183 PHE A CA 1
ATOM 1368 C C . PHE A 1 183 ? 33.057 36.088 -22.896 1.00 60.19 183 PHE A C 1
ATOM 1370 O O . PHE A 1 183 ? 32.717 37.057 -22.221 1.00 60.19 183 PHE A O 1
ATOM 1377 N N . GLU A 1 184 ? 34.311 35.937 -23.330 1.00 62.50 184 GLU A N 1
ATOM 1378 C CA . GLU A 1 184 ? 35.391 36.908 -23.079 1.00 62.50 184 GLU A CA 1
ATOM 1379 C C . GLU A 1 184 ? 35.106 38.280 -23.700 1.00 62.50 184 GLU A C 1
ATOM 1381 O O . GLU A 1 184 ? 35.437 39.305 -23.108 1.00 62.50 184 GLU A O 1
ATOM 1386 N N . GLN A 1 185 ? 34.435 38.309 -24.854 1.00 65.25 185 GLN A N 1
ATOM 1387 C CA . GLN A 1 185 ? 33.996 39.541 -25.517 1.00 65.25 185 GLN A CA 1
ATOM 1388 C C . GLN A 1 185 ? 32.743 40.169 -24.880 1.00 65.25 185 GLN A C 1
ATOM 1390 O O . GLN A 1 185 ? 32.373 41.291 -25.225 1.00 65.25 185 GLN A O 1
ATOM 1395 N N . SER A 1 186 ? 32.079 39.476 -23.949 1.00 72.00 186 SER A N 1
ATOM 1396 C CA . SER A 1 186 ? 30.908 40.003 -23.245 1.00 72.00 186 SER A CA 1
ATOM 1397 C C . SER A 1 186 ? 31.303 40.920 -22.083 1.00 72.00 186 SER A C 1
ATOM 1399 O O . SER A 1 186 ? 32.338 40.741 -21.437 1.00 72.00 186 SER A O 1
ATOM 1401 N N . SER A 1 187 ? 30.428 41.869 -21.743 1.00 58.16 187 SER A N 1
ATOM 1402 C CA . SER A 1 187 ? 30.624 42.801 -20.622 1.00 58.16 187 SER A CA 1
ATOM 1403 C C . SER A 1 187 ? 30.846 42.080 -19.282 1.00 58.16 187 SER A C 1
ATOM 1405 O O . SER A 1 187 ? 31.569 42.575 -18.424 1.00 58.16 187 SER A O 1
ATOM 1407 N N . ILE A 1 188 ? 30.265 40.885 -19.117 1.00 65.44 188 ILE A N 1
ATOM 1408 C CA . ILE A 1 188 ? 30.406 40.037 -17.922 1.00 65.44 188 ILE A CA 1
ATOM 1409 C C . ILE A 1 188 ? 31.785 39.354 -17.890 1.00 65.44 188 ILE A C 1
ATOM 1411 O O . ILE A 1 188 ? 32.417 39.273 -16.832 1.00 65.44 188 ILE A O 1
ATOM 1415 N N . GLY A 1 189 ? 32.284 38.905 -19.045 1.00 58.59 189 GLY A N 1
ATOM 1416 C CA . GLY A 1 189 ? 33.621 38.319 -19.178 1.00 58.59 189 GLY A CA 1
ATOM 1417 C C . GLY A 1 189 ? 34.730 39.319 -18.848 1.00 58.59 189 GLY A C 1
ATOM 1418 O O . GLY A 1 189 ? 35.639 38.998 -18.080 1.00 58.59 189 GLY A O 1
ATOM 1419 N N . ALA A 1 190 ? 34.602 40.561 -19.324 1.00 60.97 190 ALA A N 1
ATOM 1420 C CA . ALA A 1 190 ? 35.561 41.632 -19.047 1.00 60.97 190 ALA A CA 1
ATOM 1421 C C . ALA A 1 190 ? 35.673 41.968 -17.545 1.00 60.97 190 ALA A C 1
ATOM 1423 O O . ALA A 1 190 ? 36.780 42.095 -17.015 1.00 60.97 190 ALA A O 1
ATOM 1424 N N . VAL A 1 191 ? 34.540 42.048 -16.834 1.00 65.38 191 VAL A N 1
ATOM 1425 C CA . VAL A 1 191 ? 34.504 42.305 -15.379 1.00 65.38 191 VAL A CA 1
ATOM 1426 C C . VAL A 1 191 ? 35.141 41.150 -14.597 1.00 65.38 191 VAL A C 1
ATOM 1428 O O . VAL A 1 191 ? 35.909 41.371 -13.658 1.00 65.38 191 VAL A O 1
ATOM 1431 N N . THR A 1 192 ? 34.885 39.911 -15.022 1.00 56.56 192 THR A N 1
ATOM 1432 C CA . THR A 1 192 ? 35.433 38.704 -14.383 1.00 56.56 192 THR A CA 1
ATOM 1433 C C . THR A 1 192 ? 36.952 38.605 -14.579 1.00 56.56 192 THR A C 1
ATOM 1435 O O . THR A 1 192 ? 37.686 38.320 -13.630 1.00 56.56 192 THR A O 1
ATOM 1438 N N . ALA A 1 193 ? 37.457 38.917 -15.777 1.00 62.41 193 ALA A N 1
ATOM 1439 C CA . ALA A 1 193 ? 38.893 38.940 -16.062 1.00 62.41 193 ALA A CA 1
ATOM 1440 C C . ALA A 1 193 ? 39.633 40.033 -15.265 1.00 62.41 193 ALA A C 1
ATOM 1442 O O . ALA A 1 193 ? 40.727 39.789 -14.745 1.00 62.41 193 ALA A O 1
ATOM 1443 N N . ALA A 1 194 ? 39.025 41.214 -15.105 1.00 57.59 194 ALA A N 1
ATOM 1444 C CA . ALA A 1 194 ? 39.577 42.298 -14.292 1.00 57.59 194 ALA A CA 1
ATOM 1445 C C . ALA A 1 194 ? 39.678 41.918 -12.800 1.00 57.59 194 ALA A C 1
ATOM 1447 O O . ALA A 1 194 ? 40.713 42.155 -12.172 1.00 57.59 194 ALA A O 1
ATOM 1448 N N . ALA A 1 195 ? 38.659 41.249 -12.249 1.00 56.12 195 ALA A N 1
ATOM 1449 C CA . ALA A 1 195 ? 38.660 40.771 -10.862 1.00 56.12 195 ALA A CA 1
ATOM 1450 C C . ALA A 1 195 ? 39.730 39.687 -10.601 1.00 56.12 195 ALA A C 1
ATOM 1452 O O . ALA A 1 195 ? 40.404 39.688 -9.565 1.00 56.12 195 ALA A O 1
ATOM 1453 N N . ILE A 1 196 ? 39.951 38.785 -11.563 1.00 58.78 196 ILE A N 1
ATOM 1454 C CA . ILE A 1 196 ? 41.003 37.757 -11.476 1.00 58.78 196 ILE A CA 1
ATOM 1455 C C . ILE A 1 196 ? 42.407 38.383 -11.568 1.00 58.78 196 ILE A C 1
ATOM 1457 O O . ILE A 1 196 ? 43.341 37.926 -10.905 1.00 58.78 196 ILE A O 1
ATOM 1461 N N . LYS A 1 197 ? 42.581 39.456 -12.349 1.00 60.44 197 LYS A N 1
ATOM 1462 C CA . LYS A 1 197 ? 43.863 40.173 -12.443 1.00 60.44 197 LYS A CA 1
ATOM 1463 C C . LYS A 1 197 ? 44.187 40.950 -11.160 1.00 60.44 197 LYS A C 1
ATOM 1465 O O . LYS A 1 197 ? 45.342 40.967 -10.744 1.00 60.44 197 LYS A O 1
ATOM 1470 N N . ALA A 1 198 ? 43.172 41.508 -10.495 1.00 55.75 198 ALA A N 1
ATOM 1471 C CA . ALA A 1 198 ? 43.321 42.209 -9.217 1.00 55.75 198 ALA A CA 1
ATOM 1472 C C . ALA A 1 198 ? 43.750 41.276 -8.066 1.00 55.75 198 ALA A C 1
ATOM 1474 O O . ALA A 1 198 ? 44.559 41.658 -7.225 1.00 55.75 198 ALA A O 1
ATOM 1475 N N . THR A 1 199 ? 43.274 40.028 -8.053 1.00 55.09 199 THR A N 1
ATOM 1476 C CA . THR A 1 199 ? 43.611 39.051 -6.998 1.00 55.09 199 THR A CA 1
ATOM 1477 C C . THR A 1 199 ? 45.010 38.447 -7.138 1.00 55.09 199 THR A C 1
ATOM 1479 O O . THR A 1 199 ? 45.609 38.058 -6.138 1.00 55.09 199 THR A O 1
ATOM 1482 N N . LYS A 1 200 ? 45.582 38.416 -8.349 1.00 50.97 200 LYS A N 1
ATOM 1483 C CA . LYS A 1 200 ? 46.959 37.936 -8.577 1.00 50.97 200 LYS A CA 1
ATOM 1484 C C . LYS A 1 200 ? 48.048 38.993 -8.338 1.00 50.97 200 LYS A C 1
ATOM 1486 O O . LYS A 1 200 ? 49.214 38.624 -8.266 1.00 50.97 200 LYS A O 1
ATOM 1491 N N . GLY A 1 201 ? 47.691 40.272 -8.190 1.00 43.69 201 GLY A N 1
ATOM 1492 C CA . GLY A 1 201 ? 48.642 41.363 -7.925 1.00 43.69 201 GLY A CA 1
ATOM 1493 C C . GLY A 1 201 ? 48.923 41.653 -6.443 1.00 43.69 201 GLY A C 1
ATOM 1494 O O . GLY A 1 201 ? 49.787 42.470 -6.153 1.00 43.69 201 GLY A O 1
ATOM 1495 N N . GLY A 1 202 ? 48.207 41.018 -5.506 1.00 38.50 202 GLY A N 1
ATOM 1496 C CA . GLY A 1 202 ? 48.213 41.386 -4.079 1.00 38.50 202 GLY A CA 1
ATOM 1497 C C . GLY A 1 202 ? 48.999 40.471 -3.132 1.00 38.50 202 GLY A C 1
ATOM 1498 O O . GLY A 1 202 ? 48.826 40.579 -1.923 1.00 38.50 202 GLY A O 1
ATOM 1499 N N . ALA A 1 203 ? 49.826 39.551 -3.637 1.00 41.62 203 ALA A N 1
ATOM 1500 C CA . ALA A 1 203 ? 50.566 38.589 -2.812 1.00 41.62 203 ALA A CA 1
ATOM 1501 C C . ALA A 1 203 ? 52.079 38.865 -2.822 1.00 41.62 203 ALA A C 1
ATOM 1503 O O . ALA A 1 203 ? 52.867 38.026 -3.249 1.00 41.62 203 ALA A O 1
ATOM 1504 N N . ALA A 1 204 ? 52.484 40.054 -2.374 1.00 45.47 204 ALA A N 1
ATOM 1505 C CA . ALA A 1 204 ? 53.883 40.365 -2.094 1.00 45.47 204 ALA A CA 1
ATOM 1506 C C . ALA A 1 204 ? 54.001 41.508 -1.073 1.00 45.47 204 ALA A C 1
ATOM 1508 O O . ALA A 1 204 ? 54.375 42.607 -1.448 1.00 45.47 204 ALA A O 1
ATOM 1509 N N . GLU A 1 205 ? 53.696 41.270 0.210 1.00 35.31 205 GLU A N 1
ATOM 1510 C CA . GLU A 1 205 ? 54.381 41.988 1.297 1.00 35.31 205 GLU A CA 1
ATOM 1511 C C . GLU A 1 205 ? 54.114 41.393 2.693 1.00 35.31 205 GLU A C 1
ATOM 1513 O O . GLU A 1 205 ? 52.978 41.118 3.067 1.00 35.31 205 GLU A O 1
ATOM 15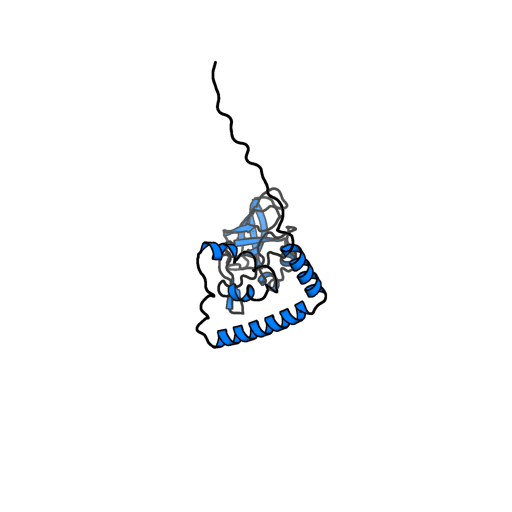18 N N . LYS A 1 206 ? 55.202 41.319 3.473 1.00 39.03 206 LYS A N 1
ATOM 1519 C CA . LYS A 1 206 ? 55.301 41.245 4.945 1.00 39.03 206 LYS A CA 1
ATOM 1520 C C . LYS A 1 206 ? 55.092 39.894 5.641 1.00 39.03 206 LYS A C 1
ATOM 1522 O O . LYS A 1 206 ? 54.044 39.597 6.198 1.00 39.03 206 LYS A O 1
ATOM 1527 N N . SER A 1 207 ? 56.214 39.198 5.833 1.00 36.56 207 SER A N 1
ATOM 1528 C CA . SER A 1 207 ? 56.500 38.496 7.093 1.00 36.56 207 SER A CA 1
ATOM 1529 C C . SER A 1 207 ? 57.991 38.616 7.446 1.00 36.56 207 SER A C 1
ATOM 1531 O O . SER A 1 207 ? 58.768 37.680 7.278 1.00 36.56 207 SER A O 1
ATOM 1533 N N . GLY A 1 208 ? 58.402 39.801 7.908 1.00 34.78 208 GLY A N 1
ATOM 1534 C CA . GLY A 1 208 ? 59.655 39.994 8.642 1.00 34.78 208 GLY A CA 1
ATOM 1535 C C . GLY A 1 208 ? 59.390 39.788 10.132 1.00 34.78 208 GLY A C 1
ATOM 1536 O O . GLY A 1 208 ? 59.026 40.734 10.823 1.00 34.78 208 GLY A O 1
ATOM 1537 N N . GLY A 1 209 ? 59.498 38.545 10.603 1.00 34.69 209 GLY A N 1
ATOM 1538 C CA . GLY A 1 209 ? 59.424 38.191 12.022 1.00 34.69 209 GLY A CA 1
ATOM 1539 C C . GLY A 1 209 ? 60.831 38.032 12.587 1.00 34.69 209 GLY A C 1
ATOM 1540 O O . GLY A 1 209 ? 61.554 37.126 12.180 1.00 34.69 209 GLY A O 1
ATOM 1541 N N . GLY A 1 210 ? 61.221 38.942 13.480 1.00 36.75 210 GLY A N 1
ATOM 1542 C CA . GLY A 1 210 ? 62.525 38.960 14.136 1.00 36.75 210 GLY A CA 1
ATOM 1543 C C . GLY A 1 210 ? 62.769 37.737 15.022 1.00 36.75 210 GLY A C 1
ATOM 1544 O O . GLY A 1 210 ? 61.888 37.278 15.746 1.00 36.75 210 GLY A O 1
ATOM 1545 N N . GLN A 1 211 ? 63.999 37.232 14.961 1.00 39.41 211 GLN A N 1
ATOM 1546 C CA . GLN A 1 211 ? 64.543 36.215 15.851 1.00 39.41 211 GLN A CA 1
ATOM 1547 C C . GLN A 1 211 ? 64.808 36.830 17.235 1.00 39.41 211 GLN A C 1
ATOM 1549 O O . GLN A 1 211 ? 65.592 37.768 17.353 1.00 39.41 211 GLN A O 1
ATOM 1554 N N . GLN A 1 212 ? 64.201 36.279 18.286 1.00 45.22 212 GLN A N 1
ATOM 1555 C CA . GLN A 1 212 ? 64.681 36.436 19.661 1.00 45.22 212 GLN A CA 1
ATOM 1556 C C . GLN A 1 212 ? 65.335 35.120 20.089 1.00 45.22 212 GLN A C 1
ATOM 1558 O O . GLN A 1 212 ? 64.702 34.066 20.091 1.00 45.22 212 GLN A O 1
ATOM 1563 N N . GLN A 1 213 ? 66.630 35.192 20.397 1.00 44.91 213 GLN A N 1
ATOM 1564 C CA . GLN A 1 213 ? 67.408 34.100 20.976 1.00 44.91 213 GLN A CA 1
ATOM 1565 C C . GLN A 1 213 ? 67.031 33.894 22.454 1.00 44.91 213 GLN A C 1
ATOM 1567 O O . GLN A 1 213 ? 66.825 34.879 23.166 1.00 44.91 213 GLN A O 1
ATOM 1572 N N . PRO A 1 214 ? 67.003 32.647 22.952 1.00 45.31 214 PRO A N 1
ATOM 1573 C CA . PRO A 1 214 ? 66.860 32.380 24.376 1.00 45.31 214 PRO A CA 1
ATOM 1574 C C . PRO A 1 214 ? 68.197 32.595 25.104 1.00 45.31 214 PRO A C 1
ATOM 1576 O O . PRO A 1 214 ? 69.209 31.986 24.756 1.00 45.31 214 PRO A O 1
ATOM 1579 N N . GLN A 1 215 ? 68.195 33.451 26.129 1.00 53.28 215 GLN A N 1
ATOM 1580 C CA . GLN A 1 215 ? 69.312 33.600 27.066 1.00 53.28 215 GLN A CA 1
ATOM 1581 C C . GLN A 1 215 ? 69.371 32.395 28.020 1.00 53.28 215 GLN A C 1
ATOM 1583 O O . GLN A 1 215 ? 68.358 31.968 28.572 1.00 53.28 215 GLN A O 1
ATOM 1588 N N . GLN A 1 216 ? 70.573 31.842 28.187 1.00 55.72 216 GLN A N 1
ATOM 1589 C CA . GLN A 1 216 ? 70.890 30.763 29.126 1.00 55.72 216 GLN A CA 1
ATOM 1590 C C . GLN A 1 216 ? 70.957 31.266 30.581 1.00 55.72 216 GLN A C 1
ATOM 1592 O O . GLN A 1 216 ? 71.270 32.436 30.804 1.00 55.72 216 GLN A O 1
ATOM 1597 N N . PRO A 1 217 ? 70.746 30.387 31.580 1.00 55.25 217 PRO A N 1
ATOM 1598 C CA . PRO A 1 217 ? 70.864 30.743 32.987 1.00 55.25 217 PRO A CA 1
ATOM 1599 C C . PRO A 1 217 ? 72.322 30.661 33.479 1.00 55.25 217 PRO A C 1
ATOM 1601 O O . PRO A 1 217 ? 73.006 29.658 33.287 1.00 55.25 217 PRO A O 1
ATOM 1604 N N . GLN A 1 218 ? 72.766 31.698 34.187 1.00 52.09 218 GLN A N 1
ATOM 1605 C CA . GLN A 1 218 ? 73.888 31.696 35.137 1.00 52.09 218 GLN A CA 1
ATOM 1606 C C . GLN A 1 218 ? 73.332 32.392 36.398 1.00 52.09 218 GLN A C 1
ATOM 1608 O O . GLN A 1 218 ? 72.645 33.394 36.263 1.00 52.09 218 GLN A O 1
ATOM 1613 N N . GLY A 1 219 ? 73.461 31.936 37.641 1.00 51.66 219 GLY A N 1
ATOM 1614 C CA . GLY A 1 219 ? 74.472 31.076 38.234 1.00 51.66 219 GLY A CA 1
ATOM 1615 C C . GLY A 1 219 ? 75.265 31.871 39.277 1.00 51.66 219 GLY A C 1
ATOM 1616 O O . GLY A 1 219 ? 76.408 32.206 38.987 1.00 51.66 219 GLY A O 1
ATOM 1617 N N . LYS A 1 220 ? 74.645 32.179 40.430 1.00 43.78 220 LYS A N 1
ATOM 1618 C CA . LYS A 1 220 ? 75.181 32.351 41.806 1.00 43.78 220 LYS A CA 1
ATOM 1619 C C . LYS A 1 220 ? 74.281 33.259 42.638 1.00 43.78 220 LYS A C 1
ATOM 1621 O O . LYS A 1 220 ? 73.894 34.327 42.123 1.00 43.78 220 LYS A O 1
#

Radius of gyration: 31.66 Å; chains: 1; bounding box: 90×58×76 Å

pLDDT: mean 73.37, std 22.25, range [34.69, 98.38]

Foldseek 3Di:
DAAQQDKAAEQFPQFAGIWGFHDFPDRGDDAQGKTWIARCDGGPGNDDHRDIFIKGKFADQDWDADPVRDIDHDPGTYIFTAHPVLAGSGQAGHAAGEPVNVVNVNVNNVVRYDPVRPDPPPDPVCPVPVVVPPPDDDDPPPPPVVVVVVVPDDDDDDDDPDVVVVVVVVVVVVVVVVVVVVCCPDPNVVVVVVVVVVVVVPPDDDDPDDDDDDDDDDDD

InterPro domains:
  IPR000218 Large ribosomal subunit protein uL14 [MF_01367] (1-120)
  IPR000218 Large ribosomal subunit protein uL14 [PF00238] (1-114)
  IPR000218 Large ribosomal subunit protein uL14 [PTHR11761] (7-114)
  IPR000218 Large ribosomal subunit protein uL14 [SM01374] (1-117)
  IPR005745 Large ribosomal subunit protein uL14, bacteria [TIGR01067] (1-114)
  IPR019972 Large ribosomal subunit protein uL14, conserved site [PS00049] (55-81)
  IPR036853 Large ribosomal subunit protein uL14 superfamily [G3DSA:2.40.150.20] (1-115)
  IPR036853 Large ribosomal subunit protein uL14 superfamily [SSF50193] (1-114)